Protein AF-A0A7S0SI72-F1 (afdb_monomer)

Mean predicted aligned error: 14.5 Å

Foldseek 3Di:
DDDDDDDDDDDDDDDDDDDDDDDDDDDDDDPPPPVVVVVVVVVVVVVVVLVVLLVVLQVVQDDDDDDDDDADDDDDDDDDDDDDDDDDDDDPQADQQPDGNVVLLVLLCVLDVLLVQLCVVCPQDVVRRVLVCVAVPDPAWCPLVLLLLLLLLPPRDDPVVSVQLVCQLCVQLVCNVPVSSPALVSLLVGDLVSNVVSVDDPQSSVLNNQSSQLDDPPHSDIPVVLLPDDLVSLVSSQCSRRRDDLQSSLSSCCRPVSQQAGANQVDPLLQLLVCQSVVPPDRDHSVVSCVVCVSSPPRNSSSSVSSNCVSNVVDDD

Organism: NCBI:txid81844

Secondary structure (DSSP, 8-state):
-------------------------------SSHHHHHHHHHHHHHHHHHHHHHHHHHHH------PPPPPPP----------------SSSTTEETTEEHHHHHHHHHHH-HHHHHHHHHH-S-HHHHHHHHHHHT---TTHHHHHHHHHHHHTTS-HHHHHHHHHHHHHHTT-SS-GGG--HHHHHHS-HHHHHHTT--HHHHHHHHHHHHHTSTTSS--HHHHHHS-HHHHHHHHHTSTT--HHHHHHHHHHTS--TT---TT-HHHHHHHHHHTT-SSPPPHHHHHHHHGGGTT-HHHHHHHHHHHHHT-S--

InterPro domains:
  IPR003265 HhH-GPD domain [PF00730] (150-296)
  IPR003265 HhH-GPD domain [SM00478] (153-312)
  IPR003265 HhH-GPD domain [cd00056] (145-309)
  IPR011257 DNA glycosylase [SSF48150] (142-311)
  IPR051912 Alkylbase DNA Glycosylase/Transcriptional Activator [PTHR43003] (52-315)

pLDDT: mean 75.89, std 27.51, range [25.58, 98.5]

Radius of gyration: 29.17 Å; Cα contacts (8 Å, |Δi|>4): 311; chains: 1; bounding box: 78×52×106 Å

Solvent-accessible surface area (backbone atoms only — not comparable to full-atom values): 19273 Å² total; per-residue (Å²): 133,88,78,91,81,91,84,87,92,85,87,90,85,88,81,89,86,84,92,83,89,82,86,84,84,89,82,89,82,86,93,74,64,74,71,58,56,56,56,48,55,52,49,55,49,50,55,47,51,53,52,49,49,53,47,49,53,57,70,74,62,79,76,86,90,76,84,88,82,82,88,74,91,75,89,81,81,90,83,90,85,81,95,76,91,80,86,91,71,92,87,75,79,53,44,40,59,97,40,52,42,69,62,47,52,52,51,38,29,73,58,31,67,68,57,26,55,51,42,71,72,65,51,82,55,69,68,55,51,57,45,36,53,67,55,76,73,57,98,56,78,47,51,52,55,44,52,50,49,50,38,50,59,39,58,91,49,51,70,67,62,22,49,54,30,51,52,41,45,28,48,74,48,68,14,70,91,39,68,74,50,51,34,40,64,39,62,66,73,45,56,69,69,60,50,39,71,35,65,47,50,76,65,51,47,53,27,45,49,52,50,22,51,35,50,33,96,89,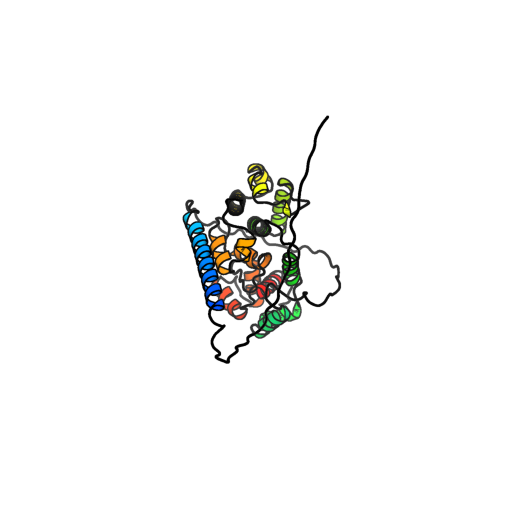34,86,46,48,48,71,58,54,72,71,41,52,77,66,52,42,44,61,52,47,55,58,40,71,77,38,49,72,54,43,48,40,51,38,36,45,59,68,64,29,41,41,62,42,75,50,62,81,34,66,48,38,31,44,8,49,19,60,74,69,67,48,94,55,78,57,53,57,70,58,47,51,62,63,47,58,58,32,61,76,36,25,32,61,55,43,55,50,18,38,43,44,45,74,59,79,52,84,133

Nearest PDB structures (foldseek):
  3s6i-assembly1_A  TM=8.773E-01  e=3.100E-10  Schizosaccharomyces pombe 972h-
  4b21-assembly1_A  TM=8.750E-01  e=8.374E-10  Schizosaccharomyces pombe
  2h56-assembly2_B  TM=7.276E-01  e=1.441E-08  Halalkalibacterium halodurans
  2jhn-assembly2_B  TM=7.759E-01  e=4.265E-07  Archaeoglobus fulgidus
  6rlw-assembly3_CCC  TM=7.454E-01  e=2.077E-04  Homo sapiens

Structure (mmCIF, N/CA/C/O backbone):
data_AF-A0A7S0SI72-F1
#
_entry.id   AF-A0A7S0SI72-F1
#
loop_
_atom_site.group_PDB
_atom_site.id
_atom_site.type_symbol
_atom_site.label_atom_id
_atom_site.label_alt_id
_atom_site.label_comp_id
_atom_site.label_asym_id
_atom_site.label_entity_id
_atom_site.label_seq_id
_atom_site.pdbx_PDB_ins_code
_atom_site.Cartn_x
_atom_site.Cartn_y
_atom_site.Cartn_z
_atom_site.occupancy
_atom_site.B_iso_or_equiv
_atom_site.auth_seq_id
_atom_site.auth_comp_id
_atom_site.auth_asym_id
_atom_site.auth_atom_id
_atom_site.pdbx_PDB_model_num
ATOM 1 N N . MET A 1 1 ? 4.238 28.728 -78.871 1.00 39.50 1 MET A N 1
ATOM 2 C CA . MET A 1 1 ? 3.806 27.312 -78.896 1.00 39.50 1 MET A CA 1
ATOM 3 C C . MET A 1 1 ? 2.380 27.274 -78.342 1.00 39.50 1 MET A C 1
ATOM 5 O O . MET A 1 1 ? 2.218 27.590 -77.177 1.00 39.50 1 MET A O 1
ATOM 9 N N . SER A 1 2 ? 1.355 27.411 -79.201 1.00 33.69 2 SER A N 1
ATOM 10 C CA . SER A 1 2 ? 0.401 26.351 -79.637 1.00 33.69 2 SER A CA 1
ATOM 11 C C . SER A 1 2 ? -0.212 25.541 -78.483 1.00 33.69 2 SER A C 1
ATOM 13 O O . SER A 1 2 ? 0.553 25.024 -77.686 1.00 33.69 2 SER A O 1
ATOM 15 N N . ALA A 1 3 ? -1.524 25.299 -78.342 1.00 35.34 3 ALA A N 1
ATOM 16 C CA . ALA A 1 3 ? -2.743 25.581 -79.123 1.00 35.34 3 ALA A CA 1
ATOM 17 C C . ALA A 1 3 ? -3.973 25.260 -78.206 1.00 35.34 3 ALA A C 1
ATOM 19 O O . ALA A 1 3 ? -3.848 24.400 -77.345 1.00 35.34 3 ALA A O 1
ATOM 20 N N . SER A 1 4 ? -5.064 26.055 -78.187 1.00 38.91 4 SER A N 1
ATOM 21 C CA . SER A 1 4 ? -6.428 25.765 -78.739 1.00 38.91 4 SER A CA 1
ATOM 22 C C . SER A 1 4 ? -7.086 24.426 -78.311 1.00 38.91 4 SER A C 1
ATOM 24 O O . SER A 1 4 ? -6.424 23.408 -78.367 1.00 38.91 4 SER A O 1
ATOM 26 N N . LYS A 1 5 ? -8.391 24.273 -78.000 1.00 41.47 5 LYS A N 1
ATOM 27 C CA . LYS A 1 5 ? -9.622 25.091 -78.148 1.00 41.47 5 LYS A CA 1
ATOM 28 C C . LYS A 1 5 ? -10.819 24.324 -77.501 1.00 41.47 5 LYS A C 1
ATOM 30 O O . LYS A 1 5 ? -10.874 23.122 -77.696 1.00 41.47 5 LYS A O 1
ATOM 35 N N . ARG A 1 6 ? -11.757 25.046 -76.840 1.00 43.41 6 ARG A N 1
ATOM 36 C CA . ARG A 1 6 ? -13.265 25.076 -76.936 1.00 43.41 6 ARG A CA 1
ATOM 37 C C . ARG A 1 6 ? -14.061 23.747 -77.105 1.00 43.41 6 ARG A C 1
ATOM 39 O O . ARG A 1 6 ? -13.609 22.883 -77.828 1.00 43.41 6 ARG A O 1
ATOM 46 N N . LYS A 1 7 ? -15.317 23.540 -76.656 1.00 40.31 7 LYS A N 1
ATOM 47 C CA . LYS A 1 7 ? -16.562 24.361 -76.513 1.00 40.31 7 LYS A CA 1
ATOM 48 C C . LYS A 1 7 ? -17.644 23.432 -75.872 1.00 40.31 7 LYS A C 1
ATOM 50 O O . LYS A 1 7 ? -17.576 22.243 -76.143 1.00 40.31 7 LYS A O 1
ATOM 55 N N . GLY A 1 8 ? -18.569 23.864 -75.000 1.00 32.75 8 GLY A N 1
ATOM 56 C CA . GLY A 1 8 ? -19.923 24.409 -75.298 1.00 32.75 8 GLY A CA 1
ATOM 57 C C . GLY A 1 8 ? -21.014 23.484 -74.687 1.00 32.75 8 GLY A C 1
ATOM 58 O O . GLY A 1 8 ? -20.896 22.283 -74.862 1.00 32.75 8 GLY A O 1
ATOM 59 N N . LEU A 1 9 ? -21.904 23.931 -73.781 1.00 32.59 9 LEU A N 1
ATOM 60 C CA . LEU A 1 9 ? -23.185 24.679 -73.934 1.00 32.59 9 LEU A CA 1
ATOM 61 C C . LEU A 1 9 ? -24.437 23.764 -73.916 1.00 32.59 9 LEU A C 1
ATOM 63 O O . LEU A 1 9 ? -24.502 22.832 -74.708 1.00 32.59 9 LEU A O 1
ATOM 67 N N . GLY A 1 10 ? -25.440 24.095 -73.083 1.00 28.38 10 GLY A N 1
ATOM 68 C CA . GLY A 1 10 ? -26.815 23.568 -73.179 1.00 28.38 10 GLY A CA 1
ATOM 69 C C . GLY A 1 10 ? -27.659 23.682 -71.896 1.00 28.38 10 GLY A C 1
ATOM 70 O O . GLY A 1 10 ? -27.547 22.834 -71.019 1.00 28.38 10 GLY A O 1
ATOM 71 N N . GLU A 1 11 ? -28.484 24.730 -71.802 1.00 33.09 11 GLU A N 1
ATOM 72 C CA . GLU A 1 11 ? -29.567 24.955 -70.820 1.00 33.09 11 GLU A CA 1
ATOM 73 C C . GLU A 1 11 ? -30.778 24.022 -71.043 1.00 33.09 11 GLU A C 1
ATOM 75 O O . GLU A 1 11 ? -31.019 23.648 -72.184 1.00 33.09 11 GLU A O 1
ATOM 80 N N . GLU A 1 12 ? -31.599 23.754 -70.009 1.00 31.52 12 GLU A N 1
ATOM 81 C CA . GLU A 1 12 ? -33.059 24.030 -70.032 1.00 31.52 12 GLU A CA 1
ATOM 82 C C . GLU A 1 12 ? -33.775 23.789 -68.678 1.00 31.52 12 GLU A C 1
ATOM 84 O O . GLU A 1 12 ? -33.321 23.045 -67.813 1.00 31.52 12 GLU A O 1
ATOM 89 N N . ARG A 1 13 ? -34.887 24.517 -68.487 1.00 32.59 13 ARG A N 1
ATOM 90 C CA . ARG A 1 13 ? -35.691 24.748 -67.263 1.00 32.59 13 ARG A CA 1
ATOM 91 C C . ARG A 1 13 ? -36.981 23.893 -67.200 1.00 32.59 13 ARG A C 1
ATOM 93 O O . ARG A 1 13 ? -37.444 23.432 -68.233 1.00 32.59 13 ARG A O 1
ATOM 100 N N . ARG A 1 14 ? -37.657 23.968 -66.024 1.00 30.23 14 ARG A N 1
ATOM 101 C CA . ARG A 1 14 ? -39.105 23.738 -65.684 1.00 30.23 14 ARG A CA 1
ATOM 102 C C . ARG A 1 14 ? -39.521 22.277 -65.391 1.00 30.23 14 ARG A C 1
ATOM 104 O O . ARG A 1 14 ? -39.011 21.378 -66.025 1.00 30.23 14 ARG A O 1
ATOM 111 N N . ALA A 1 15 ? -40.446 21.947 -64.474 1.00 29.34 15 ALA A N 1
ATOM 112 C CA . ALA A 1 15 ? -41.414 22.704 -63.664 1.00 29.34 15 ALA A CA 1
ATOM 113 C C . ALA A 1 15 ? -41.900 21.905 -62.418 1.00 29.34 15 ALA A C 1
ATOM 115 O O . ALA A 1 15 ? -41.709 20.699 -62.321 1.00 29.34 15 ALA A O 1
ATOM 116 N N . MET A 1 16 ? -42.562 22.637 -61.509 1.00 29.84 16 MET A N 1
ATOM 117 C CA . MET A 1 16 ? -43.364 22.236 -60.336 1.00 29.84 16 MET A CA 1
ATOM 118 C C . MET A 1 16 ? -44.385 21.109 -60.579 1.00 29.84 16 MET A C 1
ATOM 120 O O . MET A 1 16 ? -45.061 21.131 -61.602 1.00 29.84 16 MET A O 1
ATOM 124 N N . THR A 1 17 ? -44.657 20.282 -59.558 1.00 29.80 17 THR A N 1
ATOM 125 C CA . THR A 1 17 ? -46.026 19.908 -59.121 1.00 29.80 17 THR A CA 1
ATOM 126 C C . THR A 1 17 ? -46.004 19.490 -57.638 1.00 29.80 17 THR A C 1
ATOM 128 O O . THR A 1 17 ? -45.021 18.923 -57.169 1.00 29.80 17 THR A O 1
ATOM 131 N N . ALA A 1 18 ? -47.061 19.834 -56.902 1.00 31.50 18 ALA A N 1
ATOM 132 C CA . ALA A 1 18 ? -47.246 19.648 -55.463 1.00 31.50 18 ALA A CA 1
ATOM 133 C C . ALA A 1 18 ? -48.334 18.594 -55.142 1.00 31.50 18 ALA A C 1
ATOM 135 O O . ALA A 1 18 ? -49.115 18.253 -56.024 1.00 31.50 18 ALA A O 1
ATOM 136 N N . VAL A 1 19 ? -48.430 18.251 -53.843 1.00 29.84 19 VAL A N 1
ATOM 137 C CA . VAL A 1 19 ? -49.606 17.760 -53.071 1.00 29.84 19 VAL A CA 1
ATOM 138 C C . VAL A 1 19 ? -49.830 16.241 -52.926 1.00 29.84 19 VAL A C 1
ATOM 140 O O . VAL A 1 19 ? -50.089 15.547 -53.900 1.00 29.84 19 VAL A O 1
ATOM 143 N N . SER A 1 20 ? -49.761 15.784 -51.660 1.00 27.41 20 SER A N 1
ATOM 144 C CA . SER A 1 20 ? -50.761 15.016 -50.860 1.00 27.41 20 SER A CA 1
ATOM 145 C C . SER A 1 20 ? -50.019 14.172 -49.804 1.00 27.41 20 SER A C 1
ATOM 147 O O . SER A 1 20 ? -49.196 13.344 -50.166 1.00 27.41 20 SER A O 1
ATOM 149 N N . SER A 1 21 ? -50.024 14.490 -48.503 1.00 29.25 21 SER A N 1
ATOM 150 C CA . SER A 1 21 ? -51.083 14.332 -47.482 1.00 29.25 21 SER A CA 1
ATOM 151 C C . SER A 1 21 ? -51.543 12.885 -47.267 1.00 29.25 21 SER A C 1
ATOM 153 O O . SER A 1 21 ? -52.381 12.417 -48.026 1.00 29.25 21 SER A O 1
ATOM 155 N N . GLU A 1 22 ? -51.063 12.250 -46.191 1.00 28.47 22 GLU A N 1
ATOM 156 C CA . GLU A 1 22 ? -51.805 11.269 -45.379 1.00 28.47 22 GLU A CA 1
ATOM 157 C C . GLU A 1 22 ? -51.046 11.015 -44.055 1.00 28.47 22 GLU A C 1
ATOM 159 O O . GLU A 1 22 ? -49.949 10.461 -44.049 1.00 28.47 22 GLU A O 1
ATOM 164 N N . GLU A 1 23 ? -51.614 11.458 -42.926 1.00 36.09 23 GLU A N 1
ATOM 165 C CA . GLU A 1 23 ? -51.438 10.773 -41.634 1.00 36.09 23 GLU A CA 1
ATOM 166 C C . GLU A 1 23 ? -52.486 9.649 -41.550 1.00 36.09 23 GLU A C 1
ATOM 168 O O . GLU A 1 23 ? -53.563 9.785 -42.142 1.00 36.09 23 GLU A O 1
ATOM 173 N N . PRO A 1 24 ? -52.234 8.570 -40.781 1.00 36.53 24 PRO A N 1
ATOM 174 C CA . PRO A 1 24 ? -52.856 8.527 -39.453 1.00 36.53 24 PRO A CA 1
ATOM 175 C C . PRO A 1 24 ? -52.028 7.843 -38.338 1.00 36.53 24 PRO A C 1
ATOM 177 O O . PRO A 1 24 ? -51.405 6.806 -38.525 1.00 36.53 24 PRO A O 1
ATOM 180 N N . SER A 1 25 ? -52.133 8.423 -37.137 1.00 26.53 25 SER A N 1
ATOM 181 C CA . SER A 1 25 ? -52.598 7.798 -35.880 1.00 26.53 25 SER A CA 1
ATOM 182 C C . SER A 1 25 ? -51.970 6.488 -35.339 1.00 26.53 25 SER A C 1
ATOM 184 O O . SER A 1 25 ? -52.235 5.396 -35.824 1.00 26.53 25 SER A O 1
ATOM 186 N N . VAL A 1 26 ? -51.302 6.649 -34.184 1.00 33.91 26 VAL A N 1
ATOM 187 C CA . VAL A 1 26 ? -51.355 5.843 -32.934 1.00 33.91 26 VAL A CA 1
ATOM 188 C C . VAL A 1 26 ? -51.074 4.328 -32.987 1.00 33.91 26 VAL A C 1
ATOM 190 O O . VAL A 1 26 ? -51.941 3.538 -33.337 1.00 33.91 26 VAL A O 1
ATOM 193 N N . ALA A 1 27 ? -49.949 3.919 -32.379 1.00 29.25 27 ALA A N 1
ATOM 194 C CA . ALA A 1 27 ? -49.893 2.843 -31.373 1.00 29.25 27 ALA A CA 1
ATOM 195 C C . ALA A 1 27 ? -48.534 2.858 -30.644 1.00 29.25 27 ALA A C 1
ATOM 197 O O . ALA A 1 27 ? -47.478 2.809 -31.269 1.00 29.25 27 ALA A O 1
ATOM 198 N N . GLY A 1 28 ? -48.564 2.956 -29.313 1.00 32.84 28 GLY A N 1
ATOM 199 C CA . GLY A 1 28 ? -47.376 2.879 -28.465 1.00 32.84 28 GLY A CA 1
ATOM 200 C C . GLY A 1 28 ? -46.832 1.455 -28.322 1.00 32.84 28 GLY A C 1
ATOM 201 O O . GLY A 1 28 ? -47.563 0.483 -28.487 1.00 32.84 28 GLY A O 1
ATOM 202 N N . GLY A 1 29 ? -45.556 1.342 -27.944 1.00 30.77 29 GLY A N 1
ATOM 203 C CA . GLY A 1 29 ? -44.988 0.076 -27.485 1.00 30.77 29 GLY A CA 1
ATOM 204 C C . GLY A 1 29 ? -43.471 -0.044 -27.625 1.00 30.77 29 GLY A C 1
ATOM 205 O O . GLY A 1 29 ? -42.965 -0.288 -28.709 1.00 30.77 29 GLY A O 1
ATOM 206 N N . VAL A 1 30 ? -42.787 0.016 -26.479 1.00 35.88 30 VAL A N 1
ATOM 207 C CA . VAL A 1 30 ? -41.508 -0.661 -26.178 1.00 35.88 30 VAL A CA 1
ATOM 208 C C . VAL A 1 30 ? -40.248 -0.169 -26.916 1.00 35.88 30 VAL A C 1
ATOM 210 O O . VAL A 1 30 ? -39.652 -0.866 -27.729 1.00 35.88 30 VAL A O 1
ATOM 213 N N . ALA A 1 31 ? -39.738 0.995 -26.507 1.00 34.91 31 ALA A N 1
ATOM 214 C CA . ALA A 1 31 ? -38.330 1.369 -26.681 1.00 34.91 31 ALA A CA 1
ATOM 215 C C . ALA A 1 31 ? -37.644 1.402 -25.302 1.00 34.91 31 ALA A C 1
ATOM 217 O O . ALA A 1 31 ? -37.436 2.462 -24.721 1.00 34.91 31 ALA A O 1
ATOM 218 N N . GLY A 1 32 ? -37.376 0.226 -24.728 1.00 34.66 32 GLY A N 1
ATOM 219 C CA . GLY A 1 32 ? -36.749 0.117 -23.401 1.00 34.66 32 GLY A CA 1
ATOM 220 C C . GLY A 1 32 ? -35.866 -1.111 -23.172 1.00 34.66 32 GLY A C 1
ATOM 221 O O . GLY A 1 32 ? -35.146 -1.150 -22.178 1.00 34.66 32 GLY A O 1
ATOM 222 N N . GLU A 1 33 ? -35.867 -2.096 -24.075 1.00 33.31 33 GLU A N 1
ATOM 223 C CA . GLU A 1 33 ? -35.291 -3.417 -23.773 1.00 33.31 33 GLU A CA 1
ATOM 224 C C . GLU A 1 33 ? -34.062 -3.787 -24.621 1.00 33.31 33 GLU A C 1
ATOM 226 O O . GLU A 1 33 ? -33.258 -4.625 -24.222 1.00 33.31 33 GLU A O 1
ATOM 231 N N . THR A 1 34 ? -33.816 -3.093 -25.735 1.00 35.44 34 THR A N 1
ATOM 232 C CA . THR A 1 34 ? -32.690 -3.398 -26.639 1.00 35.44 34 THR A CA 1
ATOM 233 C C . THR A 1 34 ? -31.355 -2.777 -26.209 1.00 35.44 34 THR A C 1
ATOM 235 O O . THR A 1 34 ? -30.301 -3.324 -26.522 1.00 35.44 34 THR A O 1
ATOM 238 N N . ALA A 1 35 ? -31.361 -1.694 -25.421 1.00 34.72 35 ALA A N 1
ATOM 239 C CA . ALA A 1 35 ? -30.130 -1.061 -24.923 1.00 34.72 35 ALA A CA 1
ATOM 240 C C . ALA A 1 35 ? -29.533 -1.758 -23.681 1.00 34.72 35 ALA A C 1
ATOM 242 O O . ALA A 1 35 ? -28.329 -1.677 -23.444 1.00 34.72 35 ALA A O 1
ATOM 243 N N . ARG A 1 36 ? -30.348 -2.484 -22.897 1.00 34.94 36 ARG A N 1
ATOM 244 C CA . ARG A 1 36 ? -29.885 -3.224 -21.705 1.00 34.94 36 ARG A CA 1
ATOM 245 C C . ARG A 1 36 ? -29.183 -4.539 -22.056 1.00 34.94 36 ARG A C 1
ATOM 247 O O . ARG A 1 36 ? -28.221 -4.898 -21.386 1.00 34.94 36 ARG A O 1
ATOM 254 N N . ALA A 1 37 ? -29.622 -5.213 -23.121 1.00 36.50 37 ALA A N 1
ATOM 255 C CA . ALA A 1 37 ? -29.046 -6.483 -23.571 1.00 36.50 37 ALA A CA 1
ATOM 256 C C . ALA A 1 37 ? -27.677 -6.319 -24.265 1.00 36.50 37 ALA A C 1
ATOM 258 O O . ALA A 1 37 ? -26.821 -7.193 -24.157 1.00 36.50 37 ALA A O 1
ATOM 259 N N . ALA A 1 38 ? -27.431 -5.185 -24.932 1.00 36.28 38 ALA A N 1
ATOM 260 C CA . ALA A 1 38 ? -26.131 -4.896 -25.548 1.00 36.28 38 ALA A CA 1
ATOM 261 C C . ALA A 1 38 ? -25.036 -4.606 -24.500 1.00 36.28 38 ALA A C 1
ATOM 263 O O . ALA A 1 38 ? -23.901 -5.049 -24.654 1.00 36.28 38 ALA A O 1
ATOM 264 N N . GLY A 1 39 ? -25.390 -3.922 -23.403 1.00 33.16 39 GLY A N 1
ATOM 265 C CA . GLY A 1 39 ? -24.468 -3.633 -22.299 1.00 33.16 39 GLY A CA 1
ATOM 266 C C . GLY A 1 39 ? -24.128 -4.847 -21.425 1.00 33.16 39 GLY A C 1
ATOM 267 O O . GLY A 1 39 ? -23.023 -4.905 -20.890 1.00 33.16 39 GLY A O 1
ATOM 268 N N . SER A 1 40 ? -25.032 -5.831 -21.295 1.00 40.81 40 SER A N 1
ATOM 269 C CA . SER A 1 40 ? -24.728 -7.074 -20.568 1.00 40.81 40 SER A CA 1
ATOM 270 C C . SER A 1 40 ? -23.803 -7.981 -21.374 1.00 40.81 40 SER A C 1
ATOM 272 O O . SER A 1 40 ? -22.808 -8.443 -20.838 1.00 40.81 40 SER A O 1
ATOM 274 N N . ASN A 1 41 ? -24.042 -8.137 -22.682 1.00 38.75 41 ASN A N 1
ATOM 275 C CA . ASN A 1 41 ? -23.213 -8.989 -23.542 1.00 38.75 41 ASN A CA 1
ATOM 276 C C . ASN A 1 41 ? -21.760 -8.508 -23.656 1.00 38.75 41 ASN A C 1
ATOM 278 O O . ASN A 1 41 ? -20.851 -9.328 -23.754 1.00 38.75 41 ASN A O 1
ATOM 282 N N . GLN A 1 42 ? -21.531 -7.193 -23.640 1.00 35.22 42 GLN A N 1
ATOM 283 C CA . GLN A 1 42 ? -20.178 -6.642 -23.683 1.00 35.22 42 GLN A CA 1
ATOM 284 C C . GLN A 1 42 ? -19.447 -6.824 -22.347 1.00 35.22 42 GLN A C 1
ATOM 286 O O . GLN A 1 42 ? -18.287 -7.222 -22.337 1.00 35.22 42 GLN A O 1
ATOM 291 N N . LYS A 1 43 ? -20.152 -6.643 -21.226 1.00 34.22 43 LYS A N 1
ATOM 292 C CA . LYS A 1 43 ? -19.613 -6.907 -19.889 1.00 34.22 43 LYS A CA 1
ATOM 293 C C . LYS A 1 43 ? -19.325 -8.395 -19.665 1.00 34.22 43 LYS A C 1
ATOM 295 O O . LYS A 1 43 ? -18.274 -8.737 -19.148 1.00 34.22 43 LYS A O 1
ATOM 300 N N . ASP A 1 44 ? -20.211 -9.280 -20.112 1.00 37.22 44 ASP A N 1
ATOM 301 C CA . ASP A 1 44 ? -20.036 -10.730 -19.988 1.00 37.22 44 ASP A CA 1
ATOM 302 C C . ASP A 1 44 ? -18.877 -11.248 -20.865 1.00 37.22 44 ASP A C 1
ATOM 304 O O . ASP A 1 44 ? -18.154 -12.167 -20.463 1.00 37.22 44 ASP A O 1
ATOM 308 N N . ALA A 1 45 ? -18.664 -10.638 -22.039 1.00 36.31 45 ALA A N 1
ATOM 309 C CA . ALA A 1 45 ? -17.523 -10.916 -22.912 1.00 36.31 45 ALA A CA 1
ATOM 310 C C . ALA A 1 45 ? -16.198 -10.412 -22.312 1.00 36.31 45 ALA A C 1
ATOM 312 O O . ALA A 1 45 ? -15.226 -11.166 -22.271 1.00 36.31 45 ALA A O 1
ATOM 313 N N . GLU A 1 46 ? -16.177 -9.191 -21.772 1.00 41.03 46 GLU A N 1
ATOM 314 C CA . GLU A 1 46 ? -15.015 -8.612 -21.083 1.00 41.03 46 GLU A CA 1
ATOM 315 C C . GLU A 1 46 ? -14.668 -9.395 -19.798 1.00 41.03 46 GLU A C 1
ATOM 317 O O . GLU A 1 46 ? -13.509 -9.743 -19.569 1.00 41.03 46 GLU A O 1
ATOM 322 N N . ASP A 1 47 ? -15.667 -9.800 -19.007 1.00 39.75 47 ASP A N 1
ATOM 323 C CA . ASP A 1 47 ? -15.502 -10.648 -17.816 1.00 39.75 47 ASP A CA 1
ATOM 324 C C . ASP A 1 47 ? -15.012 -12.064 -18.182 1.00 39.75 47 ASP A C 1
ATOM 326 O O . ASP A 1 47 ? -14.351 -12.752 -17.395 1.00 39.75 47 ASP A O 1
ATOM 330 N N . SER A 1 48 ? -15.350 -12.554 -19.377 1.00 39.84 48 SER A N 1
ATOM 331 C CA . SER A 1 48 ? -14.835 -13.818 -19.913 1.00 39.84 48 SER A CA 1
ATOM 332 C C . SER A 1 48 ? -13.371 -13.693 -20.348 1.00 39.84 48 SER A C 1
ATOM 334 O O . SER A 1 48 ? -12.561 -14.564 -20.020 1.00 39.84 48 SER A O 1
ATOM 336 N N . GLU A 1 49 ? -13.000 -12.604 -21.024 1.00 43.16 49 GLU A N 1
ATOM 337 C CA . GLU A 1 49 ? -11.612 -12.321 -21.410 1.00 43.16 49 GLU A CA 1
ATOM 338 C C . GLU A 1 49 ? -10.705 -12.102 -20.193 1.00 43.16 49 GLU A C 1
ATOM 340 O O . GLU A 1 49 ? -9.617 -12.677 -20.134 1.00 43.16 49 GLU A O 1
ATOM 345 N N . ASN A 1 50 ? -11.173 -11.385 -19.168 1.00 41.09 50 ASN A N 1
ATOM 346 C CA . ASN A 1 50 ? -10.433 -11.181 -17.919 1.00 41.09 50 ASN A CA 1
ATOM 347 C C . ASN A 1 50 ? -10.241 -12.493 -17.139 1.00 41.09 50 ASN A C 1
ATOM 349 O O . ASN A 1 50 ? -9.146 -12.775 -16.640 1.00 41.09 50 ASN A O 1
ATOM 353 N N . ARG A 1 51 ? -11.259 -13.367 -17.099 1.00 46.16 51 ARG A N 1
ATOM 354 C CA . ARG A 1 51 ? -11.123 -14.727 -16.538 1.00 46.16 51 ARG A CA 1
ATOM 355 C C . ARG A 1 51 ? -10.149 -15.588 -17.338 1.00 46.16 51 ARG A C 1
ATOM 357 O O . ARG A 1 51 ? -9.389 -16.358 -16.742 1.00 46.16 51 ARG A O 1
ATOM 364 N N . ALA A 1 52 ? -10.149 -15.461 -18.664 1.00 45.28 52 ALA A N 1
ATOM 365 C CA . ALA A 1 52 ? -9.215 -16.159 -19.539 1.00 45.28 52 ALA A CA 1
ATOM 366 C C . ALA A 1 52 ? -7.774 -15.653 -19.355 1.00 45.28 52 ALA A C 1
ATOM 368 O O . ALA A 1 52 ? -6.857 -16.472 -19.305 1.00 45.28 52 ALA A O 1
ATOM 369 N N . LEU A 1 53 ? -7.573 -14.345 -19.164 1.00 46.50 53 LEU A N 1
ATOM 370 C CA . LEU A 1 53 ? -6.283 -13.742 -18.818 1.00 46.50 53 LEU A CA 1
ATOM 371 C C . LEU A 1 53 ? -5.790 -14.252 -17.459 1.00 46.50 53 LEU A C 1
ATOM 373 O O . LEU A 1 53 ? -4.678 -14.764 -17.365 1.00 46.50 53 LEU A O 1
ATOM 377 N N . GLY A 1 54 ? -6.650 -14.242 -16.436 1.00 40.03 54 GLY A N 1
ATOM 378 C CA . GLY A 1 54 ? -6.354 -14.816 -15.120 1.00 40.03 54 GLY A CA 1
ATOM 379 C C . GLY A 1 54 ? -6.012 -16.310 -15.166 1.00 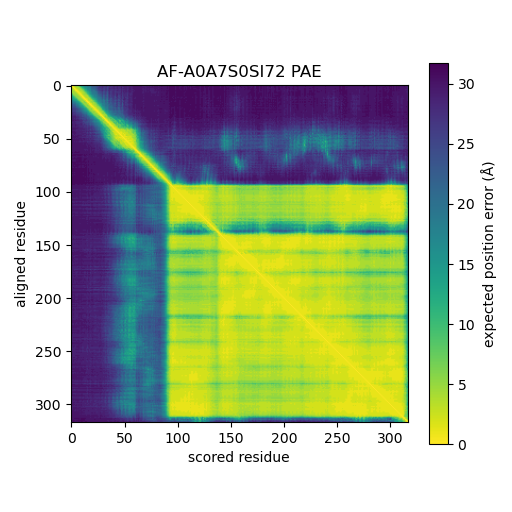40.03 54 GLY A C 1
ATOM 380 O O . GLY A 1 54 ? -5.215 -16.790 -14.363 1.00 40.03 54 GLY A O 1
ATOM 381 N N . LYS A 1 55 ? -6.586 -17.062 -16.114 1.00 40.84 55 LYS A N 1
ATOM 382 C CA . LYS A 1 55 ? -6.234 -18.468 -16.355 1.00 40.84 55 LYS A CA 1
ATOM 383 C C . LYS A 1 55 ? -4.887 -18.613 -17.073 1.00 40.84 55 LYS A C 1
ATOM 385 O O . LYS A 1 55 ? -4.077 -19.412 -16.622 1.00 40.84 55 LYS A O 1
ATOM 390 N N . ARG A 1 56 ? -4.621 -17.826 -18.120 1.00 49.53 56 ARG A N 1
ATOM 391 C CA . ARG A 1 56 ? -3.335 -17.825 -18.848 1.00 49.53 56 ARG A CA 1
ATOM 392 C C . ARG A 1 56 ? -2.161 -17.457 -17.937 1.00 49.53 56 ARG A C 1
ATOM 394 O O . ARG A 1 56 ? -1.156 -18.153 -17.934 1.00 49.53 56 ARG A O 1
ATOM 401 N N . LEU A 1 57 ? -2.349 -16.470 -17.056 1.00 49.22 57 LEU A N 1
ATOM 402 C CA . LEU A 1 57 ? -1.382 -16.096 -16.015 1.00 49.22 57 LEU A CA 1
ATOM 403 C C . LEU A 1 57 ? -0.985 -17.266 -15.098 1.00 49.22 57 LEU A C 1
ATOM 405 O O . LEU A 1 57 ? 0.159 -17.340 -14.661 1.00 49.22 57 LEU A O 1
ATOM 409 N N . ARG A 1 58 ? -1.917 -18.180 -14.797 1.00 48.72 58 ARG A N 1
ATOM 410 C CA . ARG A 1 58 ? -1.643 -19.372 -13.974 1.00 48.72 58 ARG A CA 1
ATOM 411 C C . ARG A 1 58 ? -0.911 -20.467 -14.744 1.00 48.72 58 ARG A C 1
ATOM 413 O O . ARG A 1 58 ? -0.094 -21.171 -14.153 1.00 48.72 58 ARG A O 1
ATOM 420 N N . ASP A 1 59 ? -1.231 -20.612 -16.025 1.00 40.97 59 ASP A N 1
ATOM 421 C CA . ASP A 1 59 ? -0.732 -21.695 -16.871 1.00 40.97 59 ASP A CA 1
ATOM 422 C C . ASP A 1 59 ? 0.706 -21.405 -17.371 1.00 40.97 59 ASP A C 1
ATOM 424 O O . ASP A 1 59 ? 1.518 -22.327 -17.438 1.00 40.97 59 ASP A O 1
ATOM 428 N N . ASP A 1 60 ? 1.060 -20.134 -17.619 1.00 42.25 60 ASP A N 1
ATOM 429 C CA . ASP A 1 60 ? 2.372 -19.734 -18.170 1.00 42.25 60 ASP A CA 1
ATOM 430 C C . ASP A 1 60 ? 3.467 -19.507 -17.101 1.00 42.25 60 ASP A C 1
ATOM 432 O O . ASP A 1 60 ? 4.663 -19.534 -17.400 1.00 42.25 60 ASP A O 1
ATOM 436 N N . LEU A 1 61 ? 3.091 -19.316 -15.830 1.00 45.12 61 LEU A N 1
ATOM 437 C CA . LEU A 1 61 ? 4.017 -19.088 -14.712 1.00 45.12 61 LEU A CA 1
ATOM 438 C C . LEU A 1 61 ? 4.198 -20.365 -13.872 1.00 45.12 61 LEU A C 1
ATOM 440 O O . LEU A 1 61 ? 3.711 -20.457 -12.748 1.00 45.12 61 LEU A O 1
ATOM 444 N N . HIS A 1 62 ? 4.918 -21.364 -14.392 1.00 35.06 62 HIS A N 1
ATOM 445 C CA . HIS A 1 62 ? 5.380 -22.511 -13.594 1.00 35.06 62 HIS A CA 1
ATOM 446 C C . HIS A 1 62 ? 6.912 -22.616 -13.596 1.00 35.06 62 HIS A C 1
ATOM 448 O O . HIS A 1 62 ? 7.536 -23.000 -14.581 1.00 35.06 62 HIS A O 1
ATOM 454 N N . ALA A 1 63 ? 7.520 -22.315 -12.446 1.00 36.09 63 ALA A N 1
ATOM 455 C CA . ALA A 1 63 ? 8.912 -22.619 -12.115 1.00 36.09 63 ALA A CA 1
ATOM 456 C C . ALA A 1 63 ? 8.965 -23.248 -10.703 1.00 36.09 63 ALA A C 1
ATOM 458 O O . ALA A 1 63 ? 8.071 -22.996 -9.891 1.00 36.09 63 ALA A O 1
ATOM 459 N N . PRO A 1 64 ? 9.953 -24.113 -10.402 1.00 32.12 64 PRO A N 1
ATOM 460 C CA . PRO A 1 64 ? 9.830 -25.124 -9.356 1.00 32.12 64 PRO A CA 1
ATOM 461 C C . PRO A 1 64 ? 9.852 -24.541 -7.938 1.00 32.12 64 PRO A C 1
ATOM 463 O O . PRO A 1 64 ? 10.558 -23.579 -7.635 1.00 32.12 64 PRO A O 1
ATOM 466 N N . ALA A 1 65 ? 9.079 -25.177 -7.056 1.00 27.83 65 ALA A N 1
ATOM 467 C CA . ALA A 1 65 ? 8.894 -24.779 -5.668 1.00 27.83 65 ALA A CA 1
ATOM 468 C C . ALA A 1 65 ? 10.174 -24.942 -4.825 1.00 27.83 65 ALA A C 1
ATOM 470 O O . ALA A 1 65 ? 10.794 -26.004 -4.804 1.00 27.83 65 ALA A O 1
ATOM 471 N N . LEU A 1 66 ? 10.512 -23.904 -4.055 1.00 32.28 66 LEU A N 1
ATOM 472 C CA . LEU A 1 66 ? 11.470 -23.955 -2.947 1.00 32.28 66 LEU A CA 1
ATOM 473 C C . LEU A 1 66 ? 10.825 -23.373 -1.675 1.00 32.28 66 LEU A C 1
ATOM 475 O O . LEU A 1 66 ? 9.949 -22.511 -1.774 1.00 32.28 66 LEU A O 1
ATOM 479 N N . PRO A 1 67 ? 11.222 -23.849 -0.480 1.00 28.94 67 PRO A N 1
ATOM 480 C CA . PRO A 1 67 ? 10.449 -23.664 0.745 1.00 28.94 67 PRO A CA 1
ATOM 481 C C . PRO A 1 67 ? 10.453 -22.215 1.276 1.00 28.94 67 PRO A C 1
ATOM 483 O O . PRO A 1 67 ? 11.367 -21.432 0.989 1.00 28.94 67 PRO A O 1
ATOM 486 N N . PRO A 1 68 ? 9.437 -21.848 2.084 1.00 29.06 68 PRO A N 1
ATOM 487 C CA . PRO A 1 68 ? 9.228 -20.483 2.562 1.00 29.06 68 PRO A CA 1
ATOM 488 C C . PRO A 1 68 ? 10.341 -20.020 3.514 1.00 29.06 68 PRO A C 1
ATOM 490 O O . PRO A 1 68 ? 10.795 -20.762 4.381 1.00 29.06 68 PRO A O 1
ATOM 493 N N . SER A 1 69 ? 10.768 -18.761 3.371 1.00 31.38 69 SER A N 1
ATOM 494 C CA . SER A 1 69 ? 11.754 -18.119 4.254 1.00 31.38 69 SER A CA 1
ATOM 495 C C . SER A 1 69 ? 11.075 -17.261 5.331 1.00 31.38 69 SER A C 1
ATOM 497 O O . SER A 1 69 ? 10.165 -16.483 5.045 1.00 31.38 69 SER A O 1
ATOM 499 N N . THR A 1 70 ? 11.550 -17.412 6.565 1.00 25.58 70 THR A N 1
ATOM 500 C CA . THR A 1 70 ? 11.078 -16.814 7.825 1.00 25.58 70 THR A CA 1
ATOM 501 C C . THR A 1 70 ? 11.289 -15.287 7.893 1.00 25.58 70 THR A C 1
ATOM 503 O O . THR A 1 70 ? 12.287 -14.800 7.360 1.00 25.58 70 THR A O 1
ATOM 506 N N . PRO A 1 71 ? 10.424 -14.497 8.569 1.00 29.81 71 PRO A N 1
ATOM 507 C CA . PRO A 1 71 ? 10.588 -13.043 8.665 1.00 29.81 71 PRO A CA 1
ATOM 508 C C . PRO A 1 71 ? 11.603 -12.634 9.745 1.00 29.81 71 PRO A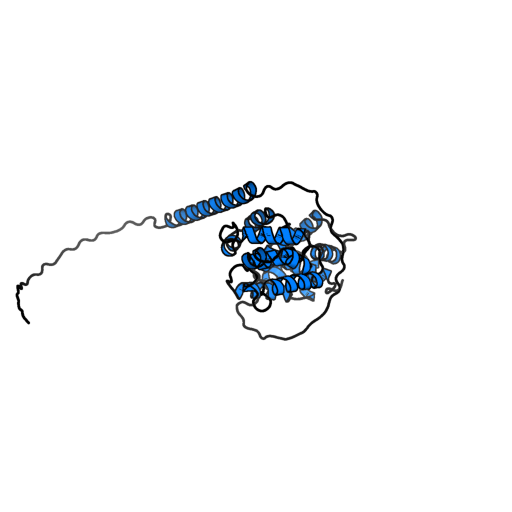 C 1
ATOM 510 O O . PRO A 1 71 ? 11.507 -13.069 10.893 1.00 29.81 71 PRO A O 1
ATOM 513 N N . SER A 1 72 ? 12.532 -11.742 9.385 1.00 28.94 72 SER A N 1
ATOM 514 C CA . SER A 1 72 ? 13.497 -11.106 10.294 1.00 28.94 72 SER A CA 1
ATOM 515 C C . SER A 1 72 ? 12.914 -9.842 10.949 1.00 28.94 72 SER A C 1
ATOM 517 O O . SER A 1 72 ? 12.248 -9.037 10.296 1.00 28.94 72 SER A O 1
ATOM 519 N N . GLN A 1 73 ? 13.151 -9.683 12.254 1.00 28.00 73 GLN A N 1
ATOM 520 C CA . GLN A 1 73 ? 12.634 -8.618 13.121 1.00 28.00 73 GLN A CA 1
ATOM 521 C C . GLN A 1 73 ? 13.601 -7.423 13.157 1.00 28.00 73 GLN A C 1
ATOM 523 O O . GLN A 1 73 ? 14.708 -7.534 13.677 1.00 28.00 73 GLN A O 1
ATOM 528 N N . GLY A 1 74 ? 13.169 -6.258 12.669 1.00 28.08 74 GLY A N 1
ATOM 529 C CA . GLY A 1 74 ? 13.892 -4.990 12.808 1.00 28.08 74 GLY A CA 1
ATOM 530 C C . GLY A 1 74 ? 12.968 -3.887 13.323 1.00 28.08 74 GLY A C 1
ATOM 531 O O . GLY A 1 74 ? 11.980 -3.553 12.676 1.00 28.08 74 GLY A O 1
ATOM 532 N N . LYS A 1 75 ? 13.274 -3.329 14.500 1.00 27.42 75 LYS A N 1
ATOM 533 C CA . LYS A 1 75 ? 12.503 -2.253 15.152 1.00 27.42 75 LYS A CA 1
ATOM 534 C C . LYS A 1 75 ? 12.675 -0.916 14.399 1.00 27.42 75 LYS A C 1
ATOM 536 O O . LYS A 1 75 ? 13.821 -0.508 14.214 1.00 27.42 75 LYS A O 1
ATOM 541 N N . PRO A 1 76 ? 11.605 -0.184 14.035 1.00 28.62 76 PRO A N 1
ATOM 542 C CA . PRO A 1 76 ? 11.711 1.198 13.571 1.00 28.62 76 PRO A CA 1
ATOM 543 C C . PRO A 1 76 ? 11.591 2.204 14.733 1.00 28.62 76 PRO A C 1
ATOM 545 O O . PRO A 1 76 ? 10.793 2.011 15.651 1.00 28.62 76 PRO A O 1
ATOM 548 N N . LYS A 1 77 ? 12.382 3.283 14.674 1.00 30.36 77 LYS A N 1
ATOM 549 C CA . LYS A 1 77 ? 12.230 4.525 15.457 1.00 30.36 77 LYS A CA 1
ATOM 550 C C . LYS A 1 77 ? 11.824 5.667 14.503 1.00 30.36 77 LYS A C 1
ATOM 552 O O . LYS A 1 77 ? 12.247 5.617 13.346 1.00 30.36 77 LYS A O 1
ATOM 557 N N . PRO A 1 78 ? 11.046 6.671 14.950 1.00 32.09 78 PRO A N 1
ATOM 558 C CA . PRO A 1 78 ? 10.556 7.746 14.091 1.00 32.09 78 PRO A CA 1
ATOM 559 C C . PRO A 1 78 ? 11.583 8.882 13.959 1.00 32.09 78 PRO A C 1
ATOM 561 O O . PRO A 1 78 ? 12.344 9.142 14.890 1.00 32.09 78 PRO A O 1
ATOM 564 N N . ASN A 1 79 ? 11.578 9.573 12.816 1.00 32.03 79 ASN A N 1
ATOM 565 C CA . ASN A 1 79 ? 12.253 10.860 12.619 1.00 32.03 79 ASN A CA 1
ATOM 566 C C . ASN A 1 79 ? 11.208 11.893 12.144 1.00 32.03 79 ASN A C 1
ATOM 568 O O . ASN A 1 79 ? 10.344 11.508 11.349 1.00 32.03 79 ASN A O 1
ATOM 572 N N . PRO A 1 80 ? 11.241 13.156 12.609 1.00 35.59 80 PRO A N 1
ATOM 573 C CA . PRO A 1 80 ? 10.225 14.161 12.312 1.00 35.59 80 PRO A CA 1
ATOM 574 C C . PRO A 1 80 ? 10.617 14.994 11.085 1.00 35.59 80 PRO A C 1
ATOM 576 O O . PRO A 1 80 ? 11.801 15.057 10.760 1.00 35.59 80 PRO A O 1
ATOM 579 N N . ASN A 1 81 ? 9.639 15.623 10.418 1.00 28.56 81 ASN A N 1
ATOM 580 C CA . ASN A 1 81 ? 9.779 16.871 9.638 1.00 28.56 81 ASN A CA 1
ATOM 581 C C . ASN A 1 81 ? 8.437 17.258 8.961 1.00 28.56 81 ASN A C 1
ATOM 583 O O . ASN A 1 81 ? 7.518 16.441 8.956 1.00 28.56 81 ASN A O 1
ATOM 587 N N . PRO A 1 82 ? 8.282 18.481 8.414 1.00 30.98 82 PRO A N 1
ATOM 588 C CA . PRO A 1 82 ? 7.969 19.701 9.150 1.00 30.98 82 PRO A CA 1
ATOM 589 C C . PRO A 1 82 ? 6.610 20.281 8.708 1.00 30.98 82 PRO A C 1
ATOM 591 O O . PRO A 1 82 ? 6.110 20.035 7.613 1.00 30.98 82 PRO A O 1
ATOM 594 N N . THR A 1 83 ? 6.012 21.088 9.573 1.00 31.75 83 THR A N 1
ATOM 595 C CA . THR A 1 83 ? 4.737 21.770 9.346 1.00 31.75 83 THR A CA 1
ATOM 596 C C . THR A 1 83 ? 4.852 22.816 8.235 1.00 31.75 83 THR A C 1
ATOM 598 O O . THR A 1 83 ? 5.677 23.721 8.326 1.00 31.75 83 THR A O 1
ATOM 601 N N . THR A 1 84 ? 3.980 22.754 7.229 1.00 25.98 84 THR A N 1
ATOM 602 C CA . THR A 1 84 ? 3.578 23.919 6.421 1.00 25.98 84 THR A CA 1
ATOM 603 C C . THR A 1 84 ? 2.089 23.800 6.101 1.00 25.98 84 THR A C 1
ATOM 605 O O . THR A 1 84 ? 1.627 22.781 5.597 1.00 25.98 84 THR A O 1
ATOM 608 N N . HIS A 1 85 ? 1.328 24.825 6.484 1.00 35.38 85 HIS A N 1
ATOM 609 C CA . HIS A 1 85 ? -0.110 24.938 6.249 1.00 35.38 85 HIS A CA 1
ATOM 610 C C . HIS A 1 85 ? -0.390 25.252 4.775 1.00 35.38 85 HIS A C 1
ATOM 612 O O . HIS A 1 85 ? 0.246 26.145 4.217 1.00 35.38 85 HIS A O 1
ATOM 618 N N . VAL A 1 86 ? -1.386 24.591 4.177 1.00 30.33 86 VAL A N 1
ATOM 619 C CA . VAL A 1 86 ? -1.970 24.998 2.891 1.00 30.33 86 VAL A CA 1
ATOM 620 C C . VAL A 1 86 ? -3.485 25.139 3.032 1.00 30.33 86 VAL A C 1
ATOM 622 O O . VAL A 1 86 ? -4.152 24.342 3.687 1.00 30.33 86 VAL A O 1
ATOM 625 N N . SER A 1 87 ? -3.964 26.238 2.452 1.00 29.73 87 SER A N 1
ATOM 626 C CA . SER A 1 87 ? -5.314 26.794 2.477 1.00 29.73 87 SER A CA 1
ATOM 627 C C . SER A 1 87 ? -6.340 25.959 1.702 1.00 29.73 87 SER A C 1
ATOM 629 O O . SER A 1 87 ? -6.030 25.330 0.693 1.00 29.73 87 SER A O 1
ATOM 631 N N . THR A 1 88 ? -7.578 26.021 2.181 1.00 35.41 88 THR A N 1
ATOM 632 C CA . THR A 1 88 ? -8.789 25.321 1.748 1.00 35.41 88 THR A CA 1
ATOM 633 C C . THR A 1 88 ? -9.313 25.774 0.379 1.00 35.41 88 THR A C 1
ATOM 635 O O . THR A 1 88 ? -9.585 26.955 0.170 1.00 35.41 88 THR A O 1
ATOM 638 N N . ALA A 1 89 ? -9.588 24.811 -0.507 1.00 33.06 89 ALA A N 1
ATOM 639 C CA . ALA A 1 89 ? -10.546 24.943 -1.606 1.00 33.06 89 ALA A CA 1
ATOM 640 C C . ALA A 1 89 ? -11.572 23.798 -1.507 1.00 33.06 89 ALA A C 1
ATOM 642 O O . ALA A 1 89 ? -11.223 22.618 -1.535 1.00 33.06 89 ALA A O 1
ATOM 643 N N . ALA A 1 90 ? -12.837 24.166 -1.304 1.00 39.69 90 ALA A N 1
ATOM 644 C CA . ALA A 1 90 ? -13.948 23.270 -1.009 1.00 39.69 90 ALA A CA 1
ATOM 645 C C . ALA A 1 90 ? -14.499 22.601 -2.282 1.00 39.69 90 ALA A C 1
ATOM 647 O O . ALA A 1 90 ? -14.843 23.286 -3.242 1.00 39.69 90 ALA A O 1
ATOM 648 N N . GLY A 1 91 ? -14.608 21.268 -2.267 1.00 37.84 91 GLY A N 1
ATOM 649 C CA . GLY A 1 91 ? -15.350 20.493 -3.274 1.00 37.84 91 GLY A CA 1
ATOM 650 C C . GLY A 1 91 ? -14.842 19.064 -3.508 1.00 37.84 91 GLY A C 1
ATOM 651 O O . GLY A 1 91 ? -15.637 18.169 -3.768 1.00 37.84 91 GLY A O 1
ATOM 652 N N . THR A 1 92 ? -13.537 18.825 -3.352 1.00 47.97 92 THR A N 1
ATOM 653 C CA . THR A 1 92 ? -12.879 17.529 -3.655 1.00 47.97 92 THR A CA 1
ATOM 654 C C . THR A 1 92 ? -12.058 16.961 -2.492 1.00 47.97 92 THR A C 1
ATOM 656 O O . THR A 1 92 ? -11.519 15.864 -2.595 1.00 47.97 92 THR A O 1
ATOM 659 N N . ALA A 1 93 ? -11.970 17.687 -1.375 1.00 58.34 93 ALA A N 1
ATOM 660 C CA . ALA A 1 93 ? -10.924 17.508 -0.367 1.00 58.34 93 ALA A CA 1
ATOM 661 C C . ALA A 1 93 ? -11.139 16.367 0.650 1.00 58.34 93 ALA A C 1
ATOM 663 O O . ALA A 1 93 ? -10.304 16.202 1.533 1.00 58.34 93 ALA A O 1
ATOM 664 N N . ASN A 1 94 ? -12.220 15.579 0.559 1.00 81.19 94 ASN A N 1
ATOM 665 C CA . ASN A 1 94 ? -12.560 14.614 1.616 1.00 81.19 94 ASN A CA 1
ATOM 666 C C . ASN A 1 94 ? -13.028 13.238 1.116 1.00 81.19 94 ASN A C 1
ATOM 668 O O . ASN A 1 94 ? -14.003 12.671 1.610 1.00 81.19 94 ASN A O 1
ATOM 672 N N . ARG A 1 95 ? -12.356 12.689 0.100 1.00 87.81 95 ARG A N 1
ATOM 673 C CA . ARG A 1 95 ? -12.652 11.349 -0.434 1.00 87.81 95 ARG A CA 1
ATOM 674 C C . ARG A 1 95 ? -11.444 10.429 -0.363 1.00 87.81 95 ARG A C 1
ATOM 676 O O . ARG A 1 95 ? -10.309 10.885 -0.453 1.00 87.81 95 ARG A O 1
ATOM 683 N N . PHE A 1 96 ? -11.710 9.131 -0.268 1.00 90.75 96 PHE A N 1
ATOM 684 C CA . PHE A 1 96 ? -10.718 8.076 -0.458 1.00 90.75 96 PHE A CA 1
ATOM 685 C C . PHE A 1 96 ? -11.273 7.068 -1.465 1.00 90.75 96 PHE A C 1
ATOM 687 O O . PHE A 1 96 ? -12.260 6.387 -1.194 1.00 90.75 96 PHE A O 1
ATOM 694 N N . GLY A 1 97 ? -10.706 7.029 -2.669 1.00 88.38 97 GLY A N 1
ATOM 695 C CA . GLY A 1 97 ? -11.305 6.296 -3.781 1.00 88.38 97 GLY A CA 1
ATOM 696 C C . GLY A 1 97 ? -12.745 6.759 -4.035 1.00 88.38 97 GLY A C 1
ATOM 697 O O . GLY A 1 97 ? -13.006 7.934 -4.310 1.00 88.38 97 GLY A O 1
ATOM 698 N N . ASN A 1 98 ? -13.698 5.835 -3.926 1.00 88.88 98 ASN A N 1
ATOM 699 C CA . ASN A 1 98 ? -15.122 6.099 -4.121 1.00 88.88 98 ASN A CA 1
ATOM 700 C C . ASN A 1 98 ? -15.895 6.407 -2.822 1.00 88.88 98 ASN A C 1
ATOM 702 O O . ASN A 1 98 ? -17.119 6.529 -2.896 1.00 88.88 98 ASN A O 1
ATOM 706 N N . VAL A 1 99 ? -15.236 6.575 -1.670 1.00 92.56 99 VAL A N 1
ATOM 707 C CA . VAL A 1 99 ? -15.917 6.824 -0.385 1.00 92.56 99 VAL A CA 1
ATOM 708 C C . VAL A 1 99 ? -15.726 8.254 0.108 1.00 92.56 99 VAL A C 1
ATOM 710 O O . VAL A 1 99 ? -14.693 8.875 -0.143 1.00 92.56 99 VAL A O 1
ATOM 713 N N . ASP A 1 100 ? -16.736 8.770 0.808 1.00 94.50 100 ASP A N 1
ATOM 714 C CA . ASP A 1 100 ? -16.641 10.003 1.593 1.00 94.50 100 ASP A CA 1
ATOM 715 C C . ASP A 1 100 ? -15.962 9.697 2.935 1.00 94.50 100 ASP A C 1
ATOM 717 O O . ASP A 1 100 ? -16.371 8.774 3.644 1.00 94.50 100 ASP A O 1
ATOM 721 N N . VAL A 1 101 ? -14.884 10.418 3.249 1.00 94.81 101 VAL A N 1
ATOM 722 C CA . VAL A 1 101 ? -14.039 10.107 4.410 1.00 94.81 101 VAL A CA 1
ATOM 723 C C . VAL A 1 101 ? -14.757 10.439 5.712 1.00 94.81 101 VAL A C 1
ATOM 725 O O . VAL A 1 101 ? -14.741 9.612 6.617 1.00 94.81 101 VAL A O 1
ATOM 728 N N . GLU A 1 102 ? -15.423 11.588 5.819 1.00 94.56 102 GLU A N 1
ATOM 729 C CA . GLU A 1 102 ? -16.171 11.959 7.028 1.00 94.56 102 GLU A CA 1
ATOM 730 C C . GLU A 1 102 ? -17.252 10.929 7.356 1.00 94.56 102 GLU A C 1
ATOM 732 O O . GLU A 1 102 ? -17.327 10.437 8.486 1.00 94.56 102 GLU A O 1
ATOM 737 N N . TRP A 1 103 ? -18.039 10.535 6.356 1.00 96.25 103 TRP A N 1
ATOM 738 C CA . TRP A 1 103 ? -19.082 9.530 6.527 1.00 96.25 103 TRP A CA 1
ATOM 739 C C . TRP A 1 103 ? -18.509 8.159 6.912 1.00 96.25 103 TRP A C 1
ATOM 741 O O . TRP A 1 103 ? -19.037 7.476 7.796 1.00 96.25 103 TRP A O 1
ATOM 751 N N . ALA A 1 104 ? -17.405 7.751 6.279 1.00 97.06 104 ALA A N 1
ATOM 752 C CA . ALA A 1 104 ? -16.744 6.487 6.583 1.00 97.06 104 ALA A CA 1
ATOM 753 C C . ALA A 1 104 ? -16.180 6.466 8.012 1.00 97.06 104 ALA A C 1
ATOM 755 O O . ALA A 1 104 ? -16.354 5.480 8.726 1.00 97.06 104 ALA A O 1
ATOM 756 N N . LEU A 1 105 ? -15.559 7.559 8.467 1.00 97.50 105 LEU A N 1
ATOM 757 C CA . LEU A 1 105 ? -15.050 7.679 9.836 1.00 97.50 105 LEU A CA 1
ATOM 758 C C . LEU A 1 105 ? -16.177 7.710 10.874 1.00 97.50 105 LEU A C 1
ATOM 760 O O . LEU A 1 105 ? -16.037 7.100 11.937 1.00 97.50 105 LEU A O 1
ATOM 764 N N . ALA A 1 106 ? -17.303 8.359 10.570 1.00 97.81 106 ALA A N 1
ATOM 765 C CA . ALA A 1 106 ? -18.487 8.323 11.425 1.00 97.81 106 ALA A CA 1
ATOM 766 C C . ALA A 1 106 ? -19.052 6.896 11.540 1.00 97.81 106 ALA A C 1
ATOM 768 O O . ALA A 1 106 ? -19.354 6.438 12.642 1.00 97.81 106 ALA A O 1
ATOM 769 N N . SER A 1 107 ? -19.113 6.163 10.425 1.00 98.12 107 SER A N 1
ATOM 770 C CA . SER A 1 107 ? -19.565 4.766 10.397 1.00 98.12 107 SER A CA 1
ATOM 771 C C . SER A 1 107 ? -18.637 3.842 11.187 1.00 98.12 107 SER A C 1
ATOM 773 O O . SER A 1 107 ? -19.107 3.036 11.987 1.00 98.12 107 SER A O 1
ATOM 775 N N . LEU A 1 108 ? -17.318 4.001 11.030 1.00 98.50 108 LEU A N 1
ATOM 776 C CA . LEU A 1 108 ? -16.319 3.282 11.827 1.00 98.50 108 LEU A CA 1
ATOM 777 C C . LEU A 1 108 ? -16.456 3.587 13.324 1.00 98.50 108 LEU A C 1
ATOM 779 O O . LEU A 1 108 ? -16.406 2.671 14.139 1.00 98.50 108 LEU A O 1
ATOM 783 N N . SER A 1 109 ? -16.673 4.855 13.680 1.00 98.44 109 SER A N 1
ATOM 784 C CA . SER A 1 109 ? -16.847 5.270 15.077 1.00 98.44 109 SER A CA 1
ATOM 785 C C . SER A 1 109 ? -18.120 4.689 15.702 1.00 98.44 109 SER A C 1
ATOM 787 O O . SER A 1 109 ? -18.123 4.328 16.874 1.00 98.44 109 SER A O 1
ATOM 789 N N . ALA A 1 110 ? -19.203 4.564 14.930 1.00 98.31 110 ALA A N 1
ATOM 790 C CA . ALA A 1 110 ? -20.437 3.938 15.400 1.00 98.31 110 ALA A CA 1
ATOM 791 C C . ALA A 1 110 ? -20.299 2.413 15.566 1.00 98.31 110 ALA A C 1
ATOM 793 O O . ALA A 1 110 ? -20.891 1.840 16.480 1.00 98.31 110 ALA A O 1
ATOM 794 N N . ALA A 1 111 ? -19.529 1.760 14.692 1.00 98.06 111 ALA A N 1
ATOM 795 C CA . ALA A 1 111 ? -19.343 0.310 14.705 1.00 98.06 111 ALA A CA 1
ATOM 796 C C . ALA A 1 111 ? -18.340 -0.170 15.768 1.00 98.06 111 ALA A C 1
ATOM 798 O O . ALA A 1 111 ? -18.451 -1.298 16.250 1.00 98.06 111 ALA A O 1
ATOM 799 N N . ASP A 1 112 ? -17.364 0.665 16.135 1.00 98.25 112 ASP A N 1
ATOM 800 C CA . ASP A 1 112 ? -16.282 0.290 17.040 1.00 98.25 112 ASP A CA 1
ATOM 801 C C . ASP A 1 112 ? -15.913 1.429 18.011 1.00 98.25 112 ASP A C 1
ATOM 803 O O . ASP A 1 112 ? -15.171 2.346 17.643 1.00 98.25 112 ASP A O 1
ATOM 807 N N . PRO A 1 113 ? -16.367 1.361 19.280 1.00 97.81 113 PRO A N 1
ATOM 808 C CA . PRO A 1 113 ? -16.105 2.400 20.275 1.00 97.81 113 PRO A CA 1
ATOM 809 C C . PRO A 1 113 ? -14.619 2.635 20.568 1.00 97.81 113 PRO A C 1
ATOM 811 O O . PRO A 1 113 ? -14.218 3.766 20.828 1.00 97.81 113 PRO A O 1
ATOM 814 N N . LYS A 1 114 ? -13.778 1.592 20.498 1.00 97.44 114 LYS A N 1
ATOM 815 C CA . LYS A 1 114 ? -12.333 1.745 20.727 1.00 97.44 114 LYS A CA 1
ATOM 816 C C . LYS A 1 114 ? -11.704 2.536 19.587 1.00 97.44 114 LYS A C 1
ATOM 818 O O . LYS A 1 114 ? -10.894 3.429 19.818 1.00 97.44 114 LYS A O 1
ATOM 823 N N . LEU A 1 115 ? -12.083 2.222 18.349 1.00 97.88 115 LEU A N 1
ATOM 824 C CA . LEU A 1 115 ? -11.629 2.977 17.186 1.00 97.88 115 LEU A CA 1
ATOM 825 C C . LEU A 1 115 ? -12.179 4.413 17.195 1.00 97.88 115 LEU A C 1
ATOM 827 O O . LEU A 1 115 ? -11.444 5.332 16.836 1.00 97.88 115 LEU A O 1
ATOM 831 N N . ALA A 1 116 ? -13.415 4.620 17.662 1.00 98.19 116 ALA A N 1
ATOM 832 C CA . ALA A 1 116 ? -14.027 5.942 17.805 1.00 98.19 116 ALA A CA 1
ATOM 833 C C . ALA A 1 116 ? -13.185 6.886 18.675 1.00 98.19 116 ALA A C 1
ATOM 835 O O . ALA A 1 116 ? -12.954 8.032 18.294 1.00 98.19 116 ALA A O 1
ATOM 836 N N . GLU A 1 117 ? -12.671 6.400 19.809 1.00 97.06 117 GLU A N 1
ATOM 837 C CA . GLU A 1 117 ? -11.792 7.182 20.688 1.00 97.06 117 GLU A CA 1
ATOM 838 C C . GLU A 1 117 ? -10.514 7.625 19.965 1.00 97.06 117 GLU A C 1
ATOM 840 O O . GLU A 1 117 ? -10.110 8.785 20.064 1.00 97.06 117 GLU A O 1
ATOM 845 N N . VAL A 1 118 ? -9.897 6.731 19.186 1.00 97.06 118 VAL A N 1
ATOM 846 C CA . VAL A 1 118 ? -8.691 7.053 18.409 1.00 97.06 118 VAL A CA 1
ATOM 847 C C . VAL A 1 118 ? -9.002 8.065 17.305 1.00 97.06 118 VAL A C 1
ATOM 849 O O . VAL A 1 118 ? -8.236 9.010 17.119 1.00 97.06 118 VAL A O 1
ATOM 852 N N . ILE A 1 119 ? -10.119 7.901 16.589 1.00 97.25 119 ILE A N 1
ATOM 853 C CA . ILE A 1 119 ? -10.560 8.842 15.548 1.00 97.25 119 ILE A CA 1
ATOM 854 C C . ILE A 1 119 ? -10.808 10.226 16.158 1.00 97.25 119 ILE A C 1
ATOM 856 O O . ILE A 1 119 ? -10.333 11.221 15.613 1.00 97.25 119 ILE A O 1
ATOM 860 N N . ALA A 1 120 ? -11.483 10.300 17.308 1.00 96.62 120 ALA A N 1
ATOM 861 C CA . ALA A 1 120 ? -11.757 11.557 18.000 1.00 96.62 120 ALA A CA 1
ATOM 862 C C . ALA A 1 120 ? -10.475 12.271 18.461 1.00 96.62 120 ALA A C 1
ATOM 864 O O . ALA A 1 120 ? -10.392 13.495 18.385 1.00 96.62 120 ALA A O 1
ATOM 865 N N . GLN A 1 121 ? -9.463 11.520 18.910 1.00 94.94 121 GLN A N 1
ATOM 866 C CA . GLN A 1 121 ? -8.176 12.081 19.335 1.00 94.94 121 GLN A CA 1
ATOM 867 C C . GLN A 1 121 ? -7.309 12.544 18.159 1.00 94.94 121 GLN A C 1
ATOM 869 O O . GLN A 1 121 ? -6.672 13.593 18.236 1.00 94.94 121 GLN A O 1
ATOM 874 N N . ALA A 1 122 ? -7.241 11.746 17.092 1.00 94.50 122 ALA A N 1
ATOM 875 C CA . ALA A 1 122 ? -6.321 11.979 15.982 1.00 94.50 122 ALA A CA 1
ATOM 876 C C . ALA A 1 122 ? -6.909 12.866 14.872 1.00 94.50 122 ALA A C 1
ATOM 878 O O . ALA A 1 122 ? -6.151 13.437 14.087 1.00 94.50 122 ALA A O 1
ATOM 879 N N . GLY A 1 123 ? -8.238 12.971 14.784 1.00 93.88 123 GLY A N 1
ATOM 880 C CA . GLY A 1 123 ? -8.929 13.599 13.661 1.00 93.88 123 GLY A CA 1
ATOM 881 C C . GLY A 1 123 ? -8.725 12.836 12.347 1.00 93.88 123 GLY A C 1
ATOM 882 O O . GLY A 1 123 ? -8.364 11.653 12.335 1.00 93.88 123 GLY A O 1
ATOM 883 N N . VAL A 1 124 ? -8.951 13.513 11.217 1.00 93.62 124 VAL A N 1
ATOM 884 C CA . VAL A 1 124 ? -8.652 12.963 9.886 1.00 93.62 124 VAL A CA 1
ATOM 885 C C . VAL A 1 124 ? -7.138 12.882 9.715 1.00 93.62 124 VAL A C 1
ATOM 887 O O . VAL A 1 124 ? -6.436 13.893 9.741 1.00 93.62 124 VAL A O 1
ATOM 890 N N . LEU A 1 125 ? -6.619 11.669 9.526 1.00 92.25 125 LEU A N 1
ATOM 891 C CA . LEU A 1 125 ? -5.182 11.470 9.364 1.00 92.25 125 LEU A CA 1
ATOM 892 C C . LEU A 1 125 ? -4.700 12.081 8.033 1.00 92.25 125 LEU A C 1
ATOM 894 O O . LEU A 1 125 ? -5.223 11.698 6.984 1.00 92.25 125 LEU A O 1
ATOM 898 N N . PRO A 1 126 ? -3.634 12.913 8.021 1.00 88.19 126 PRO A N 1
ATOM 899 C CA . PRO A 1 126 ? -3.096 13.513 6.790 1.00 88.19 126 PRO A CA 1
ATOM 900 C C . PRO A 1 126 ? -2.733 12.491 5.706 1.00 88.19 126 PRO A C 1
ATOM 902 O O . PRO A 1 126 ? -2.775 12.781 4.513 1.00 88.19 126 PRO A O 1
ATOM 905 N N . ARG A 1 127 ? -2.404 11.261 6.121 1.00 84.44 127 ARG A N 1
ATOM 906 C CA . ARG A 1 127 ? -2.094 10.150 5.216 1.00 84.44 127 ARG A CA 1
ATOM 907 C C . ARG A 1 127 ? -3.278 9.737 4.334 1.00 84.44 127 ARG A C 1
ATOM 909 O O . ARG A 1 127 ? -3.040 9.225 3.248 1.00 84.44 127 ARG A O 1
ATOM 916 N N . ILE A 1 128 ? -4.521 9.945 4.774 1.00 88.25 128 ILE A N 1
ATOM 917 C CA . ILE A 1 128 ? -5.718 9.648 3.970 1.00 88.25 128 ILE A CA 1
ATOM 918 C C . ILE A 1 128 ? -5.775 10.602 2.770 1.00 88.25 128 ILE A C 1
ATOM 920 O O . ILE A 1 128 ? -5.890 10.144 1.635 1.00 88.25 128 ILE A O 1
ATOM 924 N N . ALA A 1 129 ? -5.601 11.905 3.016 1.00 81.31 129 ALA A N 1
ATOM 925 C CA . ALA A 1 129 ? -5.607 12.931 1.975 1.00 81.31 129 ALA A CA 1
ATOM 926 C C . ALA A 1 129 ? -4.442 12.760 0.983 1.00 81.31 129 ALA A C 1
ATOM 928 O O . ALA A 1 129 ? -4.658 12.732 -0.228 1.00 81.31 129 ALA A O 1
ATOM 929 N N . SER A 1 130 ? -3.218 12.536 1.479 1.00 77.56 130 SER A N 1
ATOM 930 C CA . SER A 1 130 ? -2.040 12.427 0.605 1.00 77.56 130 SER A CA 1
ATOM 931 C C . SER A 1 130 ? -2.076 11.219 -0.340 1.00 77.56 130 SER A C 1
ATOM 933 O O . SER A 1 130 ? -1.528 11.277 -1.441 1.00 77.56 130 SER A O 1
ATOM 935 N N . CYS A 1 131 ? -2.748 10.127 0.045 1.00 76.12 131 CYS A N 1
ATOM 936 C CA . CYS A 1 131 ? -2.940 8.974 -0.839 1.00 76.12 131 CYS A CA 1
ATOM 937 C C . CYS A 1 131 ? -3.893 9.280 -2.005 1.00 76.12 131 CYS A C 1
ATOM 939 O O . CYS A 1 131 ? -3.707 8.731 -3.091 1.00 76.12 131 CYS A O 1
ATOM 941 N N . GLN A 1 132 ? -4.893 10.139 -1.786 1.00 70.44 132 GLN A N 1
ATOM 942 C CA . GLN A 1 132 ? -5.888 10.508 -2.793 1.00 70.44 132 GLN A CA 1
ATOM 943 C C . GLN A 1 132 ? -5.306 11.477 -3.831 1.00 70.44 132 GLN A C 1
ATOM 945 O O . GLN A 1 132 ? -5.465 11.275 -5.037 1.00 70.44 132 GLN A O 1
ATOM 950 N N . GLU A 1 133 ? -4.598 12.510 -3.369 1.00 67.06 133 GLU A N 1
ATOM 951 C CA . GLU A 1 133 ? -3.967 13.517 -4.233 1.00 67.06 133 GLU A CA 1
ATOM 952 C C . GLU A 1 133 ? -2.999 12.876 -5.233 1.00 67.06 133 GLU A C 1
ATOM 954 O O . GLU A 1 133 ? -3.016 13.195 -6.423 1.00 67.06 133 GLU A O 1
ATOM 959 N N . ALA A 1 134 ? -2.228 11.883 -4.778 1.00 64.69 134 ALA A N 1
ATOM 960 C CA . ALA A 1 134 ? -1.278 11.159 -5.613 1.00 64.69 134 ALA A CA 1
ATOM 961 C C . ALA A 1 134 ? -1.926 10.434 -6.808 1.00 64.69 134 ALA A C 1
ATOM 963 O O . ALA A 1 134 ? -1.223 10.149 -7.780 1.00 64.69 134 ALA A O 1
ATOM 964 N N . ARG A 1 135 ? -3.221 10.079 -6.750 1.00 67.56 135 ARG A N 1
ATOM 965 C CA . ARG A 1 135 ? -3.953 9.447 -7.865 1.00 67.56 135 ARG A CA 1
ATOM 966 C C . ARG A 1 135 ? -4.543 10.477 -8.824 1.00 67.56 135 ARG A C 1
ATOM 968 O O . ARG A 1 135 ? -4.477 10.273 -10.030 1.00 67.56 135 ARG A O 1
ATOM 975 N N . ALA A 1 136 ? -5.117 11.558 -8.300 1.00 59.97 136 ALA A N 1
ATOM 976 C CA . ALA A 1 136 ? -5.777 12.575 -9.120 1.00 59.97 136 ALA A CA 1
ATOM 977 C C . ALA A 1 136 ? -4.797 13.351 -10.016 1.00 59.97 136 ALA A C 1
ATOM 979 O O . ALA A 1 136 ? -5.195 13.874 -11.052 1.00 59.97 136 ALA A O 1
ATOM 980 N N . ALA A 1 137 ? -3.527 13.428 -9.614 1.00 56.03 137 ALA A N 1
ATOM 981 C CA . ALA A 1 137 ? -2.565 14.310 -10.253 1.00 56.03 137 ALA A CA 1
ATOM 982 C C . ALA A 1 137 ? -2.071 13.833 -11.635 1.00 56.03 137 ALA A C 1
ATOM 984 O O . ALA A 1 137 ? -1.779 14.686 -12.469 1.00 56.03 137 ALA A O 1
ATOM 985 N N . HIS A 1 138 ? -1.985 12.523 -11.925 1.00 56.19 138 HIS A N 1
ATOM 986 C CA . HIS A 1 138 ? -1.292 12.052 -13.138 1.00 56.19 138 HIS A CA 1
ATOM 987 C C . HIS A 1 138 ? -1.806 10.703 -13.679 1.00 56.19 138 HIS A C 1
ATOM 989 O O . HIS A 1 138 ? -1.669 9.670 -13.022 1.00 56.19 138 HIS A O 1
ATOM 995 N N . HIS A 1 139 ? -2.301 10.692 -14.925 1.00 64.00 139 HIS A N 1
ATOM 996 C CA . HIS A 1 139 ? -2.394 9.479 -15.749 1.00 64.00 139 HIS A CA 1
ATOM 997 C C . HIS A 1 139 ? -1.069 9.280 -16.489 1.00 64.00 139 HIS A C 1
ATOM 999 O O . HIS A 1 139 ? -0.927 9.618 -17.661 1.00 64.00 139 HIS A O 1
ATOM 1005 N N . GLU A 1 140 ? -0.074 8.791 -15.761 1.00 77.94 140 GLU A N 1
ATOM 1006 C CA . GLU A 1 140 ? 1.263 8.530 -16.282 1.00 77.94 140 GLU A CA 1
ATOM 1007 C C . GLU A 1 140 ? 1.473 7.029 -16.482 1.00 77.94 140 GLU A C 1
ATOM 1009 O O . GLU A 1 140 ? 1.134 6.229 -15.610 1.00 77.94 140 GLU A O 1
ATOM 1014 N N . SER A 1 141 ? 2.071 6.639 -17.608 1.00 84.31 141 SER A N 1
ATOM 1015 C CA . SER A 1 141 ? 2.382 5.237 -17.892 1.00 84.31 141 SER A CA 1
ATOM 1016 C C . SER A 1 141 ? 3.285 4.619 -16.815 1.00 84.31 141 SER A C 1
ATOM 1018 O O . SER A 1 141 ? 4.194 5.271 -16.288 1.00 84.31 141 SER A O 1
ATOM 1020 N N . HIS A 1 142 ? 3.087 3.331 -16.526 1.00 90.69 142 HIS A N 1
ATOM 1021 C CA . HIS A 1 142 ? 3.884 2.524 -15.594 1.00 90.69 142 HIS A CA 1
ATOM 1022 C C . HIS A 1 142 ? 3.821 2.959 -14.118 1.00 90.69 142 HIS A C 1
ATOM 1024 O O . HIS A 1 142 ? 4.661 2.545 -13.314 1.00 90.69 142 HIS A O 1
ATOM 1030 N N . ARG A 1 143 ? 2.833 3.757 -13.707 1.00 91.62 143 ARG A N 1
ATOM 1031 C CA . ARG A 1 143 ? 2.625 4.142 -12.302 1.00 91.62 143 ARG A CA 1
ATOM 1032 C C . ARG A 1 143 ? 2.314 2.919 -11.429 1.00 91.62 143 ARG A C 1
ATOM 1034 O O . ARG A 1 143 ? 2.820 2.812 -10.308 1.00 91.62 143 ARG A O 1
ATOM 1041 N N . ALA A 1 144 ? 1.545 1.963 -11.946 1.00 94.00 144 ALA A N 1
ATOM 1042 C CA . ALA A 1 144 ? 1.257 0.689 -11.298 1.00 94.00 144 ALA A CA 1
ATOM 1043 C C . ALA A 1 144 ? 2.533 -0.140 -11.116 1.00 94.00 144 ALA A C 1
ATOM 1045 O O . ALA A 1 144 ? 2.803 -0.630 -10.015 1.00 94.00 144 ALA A O 1
ATOM 1046 N N . PHE A 1 145 ? 3.358 -0.223 -12.165 1.00 96.19 145 PHE A N 1
ATOM 1047 C CA . PHE A 1 145 ? 4.674 -0.857 -12.107 1.00 96.19 145 PHE A CA 1
ATOM 1048 C C . PHE A 1 145 ? 5.547 -0.223 -11.018 1.00 96.19 145 PHE A C 1
ATOM 1050 O O . PHE A 1 145 ? 6.060 -0.939 -10.159 1.00 96.19 145 PHE A O 1
ATOM 1057 N N . ARG A 1 146 ? 5.663 1.113 -10.984 1.00 95.00 146 ARG A N 1
ATOM 1058 C CA . ARG A 1 146 ? 6.443 1.839 -9.964 1.00 95.00 146 ARG A CA 1
ATOM 1059 C C . ARG A 1 146 ? 5.952 1.555 -8.549 1.00 95.00 146 ARG A C 1
ATOM 1061 O O . ARG A 1 146 ? 6.762 1.296 -7.656 1.00 95.00 146 ARG A O 1
ATOM 1068 N N . SER A 1 147 ? 4.635 1.541 -8.345 1.00 94.25 147 SER A N 1
ATOM 1069 C CA . SER A 1 147 ? 4.023 1.217 -7.053 1.00 94.25 147 SER A CA 1
ATOM 1070 C C . SER A 1 147 ? 4.365 -0.206 -6.591 1.00 94.25 147 SER A C 1
ATOM 1072 O O . SER A 1 147 ? 4.831 -0.406 -5.464 1.00 94.25 147 SER A O 1
ATOM 1074 N N . LEU A 1 148 ? 4.224 -1.198 -7.476 1.00 97.06 148 LEU A N 1
ATOM 1075 C CA . LEU A 1 148 ? 4.548 -2.598 -7.185 1.00 97.06 148 LEU A CA 1
ATOM 1076 C C . LEU A 1 148 ? 6.052 -2.816 -6.982 1.00 97.06 148 LEU A C 1
ATOM 1078 O O . LEU A 1 148 ? 6.455 -3.498 -6.037 1.00 97.06 148 LEU A O 1
ATOM 1082 N N . ALA A 1 149 ? 6.894 -2.189 -7.803 1.00 96.94 149 ALA A N 1
ATOM 1083 C CA . ALA A 1 149 ? 8.345 -2.236 -7.673 1.00 96.94 149 ALA A CA 1
ATOM 1084 C C . ALA A 1 149 ? 8.795 -1.654 -6.326 1.00 96.94 149 ALA A C 1
ATOM 1086 O O . ALA A 1 149 ? 9.589 -2.267 -5.605 1.00 96.94 149 ALA A O 1
ATOM 1087 N N . ARG A 1 150 ? 8.224 -0.512 -5.924 1.00 95.38 150 ARG A N 1
ATOM 1088 C CA . ARG A 1 150 ? 8.445 0.065 -4.596 1.00 95.38 150 ARG A CA 1
ATOM 1089 C C . ARG A 1 150 ? 8.001 -0.901 -3.498 1.00 95.38 150 ARG A C 1
ATOM 1091 O O . ARG A 1 150 ? 8.762 -1.123 -2.557 1.00 95.38 150 ARG A O 1
ATOM 1098 N N . ALA A 1 151 ? 6.825 -1.519 -3.621 1.00 94.50 151 ALA A N 1
ATOM 1099 C CA . ALA A 1 151 ? 6.350 -2.501 -2.649 1.00 94.50 151 ALA A CA 1
ATOM 1100 C C . ALA A 1 151 ? 7.331 -3.679 -2.499 1.00 94.50 151 ALA A C 1
ATOM 1102 O O . ALA A 1 151 ? 7.657 -4.037 -1.369 1.00 94.50 151 ALA A O 1
ATOM 1103 N N . ILE A 1 152 ? 7.865 -4.225 -3.600 1.00 96.31 152 ILE A N 1
ATOM 1104 C CA . ILE A 1 152 ? 8.893 -5.284 -3.590 1.00 96.31 152 ILE A CA 1
ATOM 1105 C C . ILE A 1 152 ? 10.138 -4.839 -2.814 1.00 96.31 152 ILE A C 1
ATOM 1107 O O . ILE A 1 152 ? 10.625 -5.553 -1.929 1.00 96.31 152 ILE A O 1
ATOM 1111 N N . VAL A 1 153 ? 10.657 -3.643 -3.103 1.00 95.94 153 VAL A N 1
ATOM 1112 C CA . VAL A 1 153 ? 11.872 -3.138 -2.447 1.00 95.94 153 VAL A CA 1
ATOM 1113 C C . VAL A 1 153 ? 11.656 -2.925 -0.947 1.00 95.94 153 VAL A C 1
ATOM 1115 O O . VAL A 1 153 ? 12.560 -3.211 -0.158 1.00 95.94 153 VAL A O 1
ATOM 1118 N N . PHE A 1 154 ? 10.453 -2.529 -0.530 1.00 93.38 154 PHE A N 1
ATOM 1119 C CA . PHE A 1 154 ? 10.109 -2.251 0.868 1.00 93.38 154 PHE A CA 1
ATOM 1120 C C . PHE A 1 154 ? 9.825 -3.495 1.721 1.00 93.38 154 PHE A C 1
ATOM 1122 O O . PHE A 1 154 ? 9.816 -3.398 2.948 1.00 93.38 154 PHE A O 1
ATOM 1129 N N . GLN A 1 155 ? 9.671 -4.677 1.117 1.00 92.06 155 GLN A N 1
ATOM 1130 C CA . GLN A 1 155 ? 9.433 -5.920 1.858 1.00 92.06 155 GLN A CA 1
ATOM 1131 C C . GLN A 1 155 ? 10.506 -6.171 2.929 1.00 92.06 155 GLN A C 1
ATOM 1133 O O . GLN A 1 155 ? 11.705 -6.131 2.637 1.00 92.06 155 GLN A O 1
ATOM 1138 N N . GLN A 1 156 ? 10.069 -6.508 4.146 1.00 88.00 156 GLN A N 1
ATOM 1139 C CA . GLN A 1 156 ? 10.923 -6.950 5.263 1.00 88.00 156 GLN A CA 1
ATOM 1140 C C . GLN A 1 156 ? 12.052 -5.972 5.650 1.00 88.00 156 GLN A C 1
ATOM 1142 O O . GLN A 1 156 ? 13.060 -6.380 6.223 1.00 88.00 156 GLN A O 1
ATOM 1147 N N . LEU A 1 157 ? 11.900 -4.682 5.344 1.00 86.69 157 LEU A N 1
ATOM 1148 C CA . LEU A 1 157 ? 12.841 -3.628 5.716 1.00 86.69 157 LEU A CA 1
ATOM 1149 C C . LEU A 1 157 ? 12.114 -2.523 6.480 1.00 86.69 157 LEU A C 1
ATOM 1151 O O . LEU A 1 157 ? 10.912 -2.321 6.320 1.00 86.69 157 LEU A O 1
ATOM 1155 N N . ASN A 1 158 ? 12.857 -1.762 7.285 1.00 84.88 158 ASN A N 1
ATOM 1156 C CA . ASN A 1 158 ? 12.339 -0.479 7.751 1.00 84.88 158 ASN A CA 1
ATOM 1157 C C . ASN A 1 158 ? 12.265 0.516 6.574 1.00 84.88 158 ASN A C 1
ATOM 1159 O O . ASN A 1 158 ? 13.019 0.406 5.602 1.00 84.88 158 ASN A O 1
ATOM 1163 N N . GLY A 1 159 ? 11.367 1.500 6.677 1.00 83.69 159 GLY A N 1
ATOM 1164 C CA . GLY A 1 159 ? 11.090 2.434 5.582 1.00 83.69 159 GLY A CA 1
ATOM 1165 C C . GLY A 1 159 ? 12.304 3.254 5.130 1.00 83.69 159 GLY A C 1
ATOM 1166 O O . GLY A 1 159 ? 12.457 3.484 3.935 1.00 83.69 159 GLY A O 1
ATOM 1167 N N . ALA A 1 160 ? 13.201 3.638 6.044 1.00 87.44 160 ALA A N 1
ATOM 1168 C CA . ALA A 1 160 ? 14.392 4.427 5.715 1.00 87.44 160 ALA A CA 1
ATOM 1169 C C . ALA A 1 160 ? 15.428 3.619 4.914 1.00 87.44 160 ALA A C 1
ATOM 1171 O O . ALA A 1 160 ? 15.961 4.095 3.909 1.00 87.44 160 ALA A O 1
ATOM 1172 N N . ALA A 1 161 ? 15.682 2.372 5.320 1.00 92.56 161 ALA A N 1
ATOM 1173 C CA . ALA A 1 161 ? 16.564 1.459 4.600 1.00 92.56 161 ALA A CA 1
ATOM 1174 C C . ALA A 1 161 ? 16.004 1.135 3.209 1.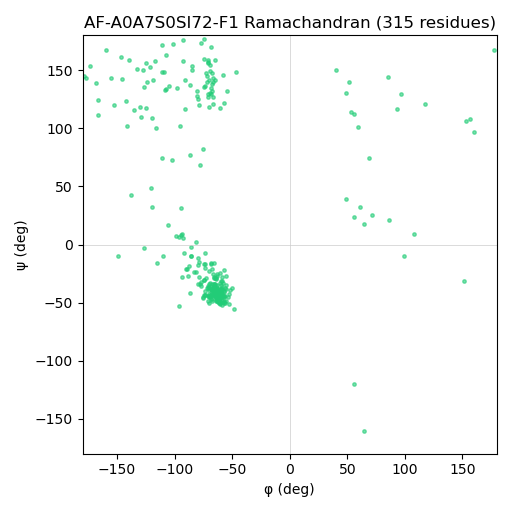00 92.56 161 ALA A C 1
ATOM 1176 O O . ALA A 1 161 ? 16.728 1.207 2.217 1.00 92.56 161 ALA A O 1
ATOM 1177 N N . ALA A 1 162 ? 14.704 0.842 3.124 1.00 93.81 162 ALA A N 1
ATOM 1178 C CA . ALA A 1 162 ? 14.045 0.582 1.852 1.00 93.81 162 ALA A CA 1
ATOM 1179 C C . ALA A 1 162 ? 14.075 1.798 0.915 1.00 93.81 162 ALA A C 1
ATOM 1181 O O . ALA A 1 162 ? 14.404 1.647 -0.259 1.00 93.81 162 ALA A O 1
ATOM 1182 N N . ALA A 1 163 ? 13.803 3.001 1.433 1.00 93.88 163 ALA A N 1
ATOM 1183 C CA . ALA A 1 163 ? 13.892 4.243 0.670 1.00 93.88 163 ALA A CA 1
ATOM 1184 C C . ALA A 1 163 ? 15.315 4.496 0.155 1.00 93.88 163 ALA A C 1
ATOM 1186 O O . ALA A 1 163 ? 15.489 4.869 -1.000 1.00 93.88 163 ALA A O 1
ATOM 1187 N N . THR A 1 164 ? 16.333 4.227 0.975 1.00 97.62 164 THR A N 1
ATOM 1188 C CA . THR A 1 164 ? 17.741 4.366 0.575 1.00 97.62 164 THR A CA 1
AT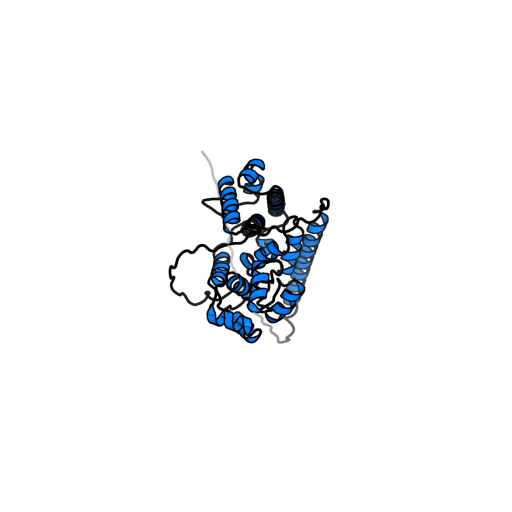OM 1189 C C . THR A 1 164 ? 18.084 3.441 -0.592 1.00 97.62 164 THR A C 1
ATOM 1191 O O . THR A 1 164 ? 18.684 3.882 -1.570 1.00 97.62 164 THR A O 1
ATOM 1194 N N . ILE A 1 165 ? 17.684 2.168 -0.512 1.00 97.62 165 ILE A N 1
ATOM 1195 C CA . ILE A 1 165 ? 17.901 1.192 -1.590 1.00 97.62 165 ILE A CA 1
ATOM 1196 C C . ILE A 1 165 ? 17.141 1.621 -2.846 1.00 97.62 165 ILE A C 1
ATOM 1198 O O . ILE A 1 165 ? 17.731 1.681 -3.919 1.00 97.62 165 ILE A O 1
ATOM 1202 N N . PHE A 1 166 ? 15.858 1.966 -2.716 1.00 97.50 166 PHE A N 1
ATOM 1203 C CA . PHE A 1 166 ? 15.029 2.368 -3.851 1.00 97.50 166 PHE A CA 1
ATOM 1204 C C . PHE A 1 166 ? 15.595 3.604 -4.562 1.00 97.50 166 PHE A C 1
ATOM 1206 O O . PHE A 1 166 ? 15.709 3.598 -5.782 1.00 97.50 166 PHE A O 1
ATOM 1213 N N . ASN A 1 167 ? 16.046 4.616 -3.815 1.00 97.31 167 ASN A N 1
ATOM 1214 C CA . ASN A 1 167 ? 16.665 5.812 -4.387 1.00 97.31 167 ASN A CA 1
ATOM 1215 C C . ASN A 1 167 ? 17.962 5.493 -5.141 1.00 97.31 167 ASN A C 1
ATOM 1217 O O . ASN A 1 167 ? 18.186 6.044 -6.212 1.00 97.31 167 ASN A O 1
ATOM 1221 N N . ARG A 1 168 ? 18.800 4.577 -4.636 1.00 98.31 168 ARG A N 1
ATOM 1222 C CA . ARG A 1 168 ? 20.004 4.133 -5.363 1.00 98.31 168 ARG A CA 1
ATOM 1223 C C . ARG A 1 168 ? 19.659 3.427 -6.669 1.00 98.31 168 ARG A C 1
ATOM 1225 O O . ARG A 1 168 ? 20.346 3.648 -7.657 1.00 98.31 168 ARG A O 1
ATOM 1232 N N . VAL A 1 169 ? 18.608 2.604 -6.675 1.00 98.00 169 VAL A N 1
ATOM 1233 C CA . VAL A 1 169 ? 18.123 1.962 -7.907 1.00 98.00 169 VAL A CA 1
ATOM 1234 C C . VAL A 1 169 ? 17.609 3.021 -8.880 1.00 98.00 169 VAL A C 1
ATOM 1236 O O . VAL A 1 169 ? 17.976 2.972 -10.046 1.00 98.00 169 VAL A O 1
ATOM 1239 N N . LYS A 1 170 ? 16.829 4.008 -8.411 1.00 97.81 170 LYS A N 1
ATOM 1240 C CA . LYS A 1 170 ? 16.373 5.130 -9.246 1.00 97.81 170 LYS A CA 1
ATOM 1241 C C . LYS A 1 170 ? 17.541 5.871 -9.895 1.00 97.81 170 LYS A C 1
ATOM 1243 O O . LYS A 1 170 ? 17.518 6.051 -11.102 1.00 97.81 170 LYS A O 1
ATOM 1248 N N . VAL A 1 171 ? 18.566 6.226 -9.119 1.00 97.88 171 VAL A N 1
ATOM 1249 C CA . VAL A 1 171 ? 19.782 6.877 -9.640 1.00 97.88 171 VAL A CA 1
ATOM 1250 C C . VAL A 1 171 ? 20.486 5.998 -10.677 1.00 97.88 171 VAL A C 1
ATOM 1252 O O . VAL A 1 171 ? 20.866 6.478 -11.736 1.00 97.88 171 VAL A O 1
ATOM 1255 N N . LEU A 1 172 ? 20.636 4.695 -10.408 1.00 97.88 172 LEU A N 1
ATOM 1256 C CA . LEU A 1 172 ? 21.284 3.768 -11.343 1.00 97.88 172 LEU A CA 1
ATOM 1257 C C . LEU A 1 172 ? 20.578 3.727 -12.706 1.00 97.88 172 LEU A C 1
ATOM 1259 O O . LEU A 1 172 ? 21.245 3.618 -13.730 1.00 97.88 172 LEU A O 1
ATOM 1263 N N . VAL A 1 173 ? 19.246 3.794 -12.713 1.00 97.12 173 VAL A N 1
ATOM 1264 C CA . VAL A 1 173 ? 18.443 3.726 -13.942 1.00 97.12 173 VAL A CA 1
ATOM 1265 C C . VAL A 1 173 ? 18.105 5.104 -14.529 1.00 97.12 173 VAL A C 1
ATOM 1267 O O . VAL A 1 173 ? 17.300 5.180 -15.452 1.00 97.12 173 VAL A O 1
ATOM 1270 N N . GLY A 1 174 ? 18.703 6.186 -14.011 1.00 95.94 174 GLY A N 1
ATOM 1271 C CA . GLY A 1 174 ? 18.503 7.557 -14.502 1.00 95.94 174 GLY A CA 1
ATOM 1272 C C . GLY A 1 174 ? 17.130 8.158 -14.188 1.00 95.94 174 GLY A C 1
ATOM 1273 O O . GLY A 1 174 ? 16.651 9.024 -14.913 1.00 95.94 174 GLY A O 1
ATOM 1274 N N . ALA A 1 175 ? 16.474 7.682 -13.130 1.00 95.50 175 ALA A N 1
ATOM 1275 C CA . ALA A 1 175 ? 15.141 8.105 -12.707 1.00 95.50 175 ALA A CA 1
ATOM 1276 C C . ALA A 1 175 ? 15.154 8.999 -11.453 1.00 95.50 175 ALA A C 1
ATOM 1278 O O . ALA A 1 175 ? 14.135 9.121 -10.771 1.00 95.50 175 ALA A O 1
ATOM 1279 N N . GLU A 1 176 ? 16.290 9.592 -11.059 1.00 93.62 176 GLU A N 1
ATOM 1280 C CA . GLU A 1 176 ? 16.329 10.439 -9.858 1.00 93.62 176 GLU A CA 1
ATOM 1281 C C . GLU A 1 176 ? 15.545 11.746 -10.002 1.00 93.62 176 GLU A C 1
ATOM 1283 O O . GLU A 1 176 ? 14.887 12.159 -9.046 1.00 93.62 176 GLU A O 1
ATOM 1288 N N . ALA A 1 177 ? 15.606 12.367 -11.182 1.00 90.62 177 ALA A N 1
ATOM 1289 C CA . ALA A 1 177 ? 14.978 13.657 -11.464 1.00 90.62 177 ALA A CA 1
ATOM 1290 C C . ALA A 1 177 ? 13.527 13.515 -11.943 1.00 90.62 177 ALA A C 1
ATOM 1292 O O . ALA A 1 177 ? 12.721 14.416 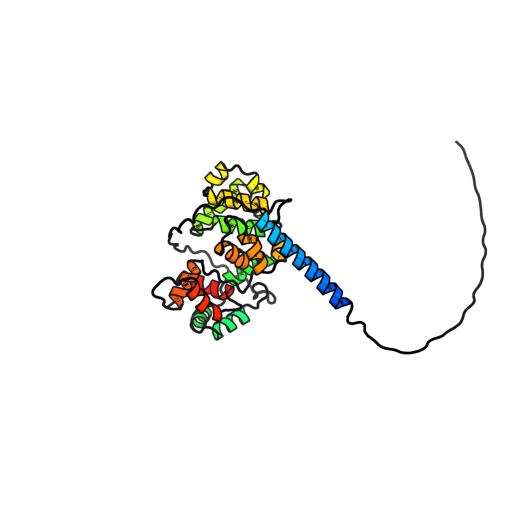-11.728 1.00 90.62 177 ALA A O 1
ATOM 1293 N N . ASP A 1 178 ? 13.207 12.379 -12.560 1.00 90.69 178 ASP A N 1
ATOM 1294 C CA . ASP A 1 178 ? 11.896 12.073 -13.113 1.00 90.69 178 ASP A CA 1
ATOM 1295 C C . ASP A 1 178 ? 11.493 10.646 -12.728 1.00 90.69 178 ASP A C 1
ATOM 1297 O O . ASP A 1 178 ? 12.137 9.669 -13.115 1.00 90.69 178 ASP A O 1
ATOM 1301 N N . ASP A 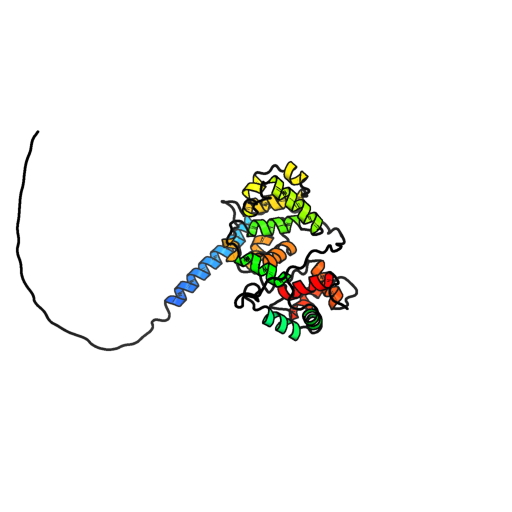1 179 ? 10.425 10.519 -11.938 1.00 88.06 179 ASP A N 1
ATOM 1302 C CA . ASP A 1 179 ? 9.916 9.209 -11.531 1.00 88.06 179 ASP A CA 1
ATOM 1303 C C . ASP A 1 179 ? 9.369 8.423 -12.732 1.00 88.06 179 ASP A C 1
ATOM 1305 O O . ASP A 1 179 ? 9.480 7.198 -12.736 1.00 88.06 179 ASP A O 1
ATOM 1309 N N . ALA A 1 180 ? 8.880 9.099 -13.781 1.00 90.69 180 ALA A N 1
ATOM 1310 C CA . ALA A 1 180 ? 8.368 8.480 -15.006 1.00 90.69 180 ALA A CA 1
ATOM 1311 C C . ALA A 1 180 ? 9.409 7.597 -15.699 1.00 90.69 180 ALA A C 1
ATOM 1313 O O . ALA A 1 180 ? 9.069 6.563 -16.281 1.00 90.69 180 ALA A O 1
ATOM 1314 N N . ALA A 1 181 ? 10.686 7.979 -15.596 1.00 93.88 181 ALA A N 1
ATOM 1315 C CA . ALA A 1 181 ? 11.810 7.255 -16.177 1.00 93.88 181 ALA A CA 1
ATOM 1316 C C . ALA A 1 181 ? 12.058 5.892 -15.502 1.00 93.88 181 ALA A C 1
ATOM 1318 O O . ALA A 1 181 ? 12.708 5.021 -16.089 1.00 93.88 181 ALA A O 1
ATOM 1319 N N . PHE A 1 182 ? 11.499 5.646 -14.308 1.00 96.00 182 PHE A N 1
ATOM 1320 C CA . PHE A 1 182 ? 11.521 4.326 -13.677 1.00 96.00 182 PHE A CA 1
ATOM 1321 C C . PHE A 1 182 ? 10.513 3.388 -14.362 1.00 96.00 182 PHE A C 1
ATOM 1323 O O . PHE A 1 182 ? 9.382 3.191 -13.909 1.00 96.00 182 PHE A O 1
ATOM 1330 N N . THR A 1 183 ? 10.935 2.814 -15.486 1.00 96.62 183 THR A N 1
ATOM 1331 C CA . THR A 1 183 ? 10.121 1.950 -16.352 1.00 96.62 183 THR A CA 1
ATOM 1332 C C . THR A 1 183 ? 10.535 0.475 -16.254 1.00 96.62 183 THR A C 1
ATOM 1334 O O . THR A 1 183 ? 11.652 0.169 -15.816 1.00 96.62 183 THR A O 1
ATOM 1337 N N . PRO A 1 184 ? 9.683 -0.466 -16.708 1.00 97.38 184 PRO A N 1
ATOM 1338 C CA . PRO A 1 184 ? 10.056 -1.876 -16.842 1.00 97.38 184 PRO A CA 1
ATOM 1339 C C . PRO A 1 184 ? 11.336 -2.075 -17.662 1.00 97.38 184 PRO A C 1
ATOM 1341 O O . PRO A 1 184 ? 12.217 -2.848 -17.272 1.00 97.38 184 PRO A O 1
ATOM 1344 N N . ALA A 1 185 ? 11.468 -1.333 -18.767 1.00 97.12 185 ALA A N 1
ATOM 1345 C CA . ALA A 1 185 ? 12.634 -1.367 -19.642 1.00 97.12 185 ALA A CA 1
ATOM 1346 C C . ALA A 1 185 ? 13.896 -0.848 -18.939 1.00 97.12 185 ALA A C 1
ATOM 1348 O O . ALA A 1 185 ? 14.943 -1.482 -19.034 1.00 97.12 185 ALA A O 1
ATOM 1349 N N . ALA A 1 186 ? 13.800 0.244 -18.173 1.00 97.19 186 ALA A N 1
ATOM 1350 C CA . ALA A 1 186 ? 14.933 0.792 -17.426 1.00 97.19 186 ALA A CA 1
ATOM 1351 C C . ALA A 1 186 ? 15.503 -0.222 -16.416 1.00 97.19 186 ALA A C 1
ATOM 1353 O O . ALA A 1 186 ? 16.716 -0.395 -16.319 1.00 97.19 186 ALA A O 1
ATOM 1354 N N . VAL A 1 187 ? 14.630 -0.959 -15.719 1.00 97.00 187 VAL A N 1
ATOM 1355 C CA . VAL A 1 187 ? 15.045 -2.034 -14.801 1.00 97.00 187 VAL A CA 1
ATOM 1356 C C . VAL A 1 187 ? 15.606 -3.246 -15.552 1.00 97.00 187 VAL A C 1
ATOM 1358 O O . VAL A 1 187 ? 16.574 -3.844 -15.094 1.00 97.00 187 VAL A O 1
ATOM 1361 N N . THR A 1 188 ? 15.020 -3.612 -16.695 1.00 96.38 188 THR A N 1
ATOM 1362 C CA . THR A 1 188 ? 15.451 -4.781 -17.489 1.00 96.38 188 THR A CA 1
ATOM 1363 C C . THR A 1 188 ? 16.804 -4.557 -18.166 1.00 96.38 188 THR A C 1
ATOM 1365 O O . THR A 1 188 ? 17.609 -5.480 -18.244 1.00 96.38 188 THR A O 1
ATOM 1368 N N . ASN A 1 189 ? 17.070 -3.330 -18.618 1.00 96.69 189 ASN A N 1
ATOM 1369 C CA . ASN A 1 189 ? 18.313 -2.953 -19.293 1.00 96.69 189 ASN A CA 1
ATOM 1370 C C . ASN A 1 189 ? 19.475 -2.706 -18.319 1.00 96.69 189 ASN A C 1
ATOM 1372 O O . ASN A 1 189 ? 20.632 -2.684 -18.738 1.00 96.69 189 ASN A O 1
ATOM 1376 N N . ALA A 1 190 ? 19.187 -2.499 -17.033 1.00 97.12 190 ALA A N 1
ATOM 1377 C CA . ALA A 1 190 ? 20.213 -2.314 -16.021 1.00 97.12 190 ALA A CA 1
ATOM 1378 C C . ALA A 1 190 ? 20.942 -3.630 -15.716 1.00 97.12 190 ALA A C 1
ATOM 1380 O O . ALA A 1 190 ? 20.351 -4.705 -15.608 1.00 97.12 190 ALA A O 1
ATOM 1381 N N . GLU A 1 191 ? 22.257 -3.534 -15.535 1.00 96.94 191 GLU A N 1
ATOM 1382 C CA . GLU A 1 191 ? 23.094 -4.692 -15.249 1.00 96.94 191 GLU A CA 1
ATOM 1383 C C . GLU A 1 191 ? 22.780 -5.260 -13.849 1.00 96.94 191 GLU A C 1
ATOM 1385 O O . GLU A 1 191 ? 22.629 -4.535 -12.859 1.00 96.94 191 GLU A O 1
ATOM 1390 N N . ALA A 1 192 ? 22.643 -6.586 -13.765 1.00 96.56 192 ALA A N 1
ATOM 1391 C CA . ALA A 1 192 ? 22.171 -7.266 -12.563 1.00 96.56 192 ALA A CA 1
ATOM 1392 C C . ALA A 1 192 ? 23.097 -7.049 -11.353 1.00 96.56 192 ALA A C 1
ATOM 1394 O O . ALA A 1 192 ? 22.613 -6.875 -10.229 1.00 96.56 192 ALA A O 1
ATOM 1395 N N . SER A 1 193 ? 24.417 -7.047 -11.553 1.00 97.38 193 SER A N 1
ATOM 1396 C CA . SER A 1 193 ? 25.392 -6.813 -10.486 1.00 97.38 193 SER A CA 1
ATOM 1397 C C . SER A 1 193 ? 25.343 -5.369 -9.970 1.00 97.38 193 SER A C 1
ATOM 1399 O O . SER A 1 193 ? 25.395 -5.162 -8.755 1.00 97.38 193 SER A O 1
ATOM 1401 N N . ALA A 1 194 ? 25.102 -4.385 -10.839 1.00 97.88 194 ALA A N 1
ATOM 1402 C CA . ALA A 1 194 ? 24.888 -2.991 -10.461 1.00 97.88 194 ALA A CA 1
ATOM 1403 C C . ALA A 1 194 ? 23.606 -2.817 -9.628 1.00 97.88 194 ALA A C 1
ATOM 1405 O O . ALA A 1 194 ? 23.635 -2.202 -8.559 1.00 97.88 194 ALA A O 1
ATOM 1406 N N . LEU A 1 195 ? 22.498 -3.451 -10.032 1.00 97.44 195 LEU A N 1
ATOM 1407 C CA . LEU A 1 195 ? 21.255 -3.470 -9.248 1.00 97.44 195 LEU A CA 1
ATOM 1408 C C . LEU A 1 195 ? 21.456 -4.102 -7.859 1.00 97.44 195 LEU A C 1
ATOM 1410 O O . LEU A 1 195 ? 20.911 -3.630 -6.855 1.00 97.44 195 LEU A O 1
ATOM 1414 N N . ARG A 1 196 ? 22.272 -5.158 -7.768 1.00 97.88 196 ARG A N 1
ATOM 1415 C CA . ARG A 1 196 ? 22.656 -5.777 -6.486 1.00 97.88 196 ARG A CA 1
ATOM 1416 C C . ARG A 1 196 ? 23.517 -4.835 -5.647 1.00 97.88 196 ARG A C 1
ATOM 1418 O O . ARG A 1 196 ? 23.290 -4.748 -4.439 1.00 97.88 196 ARG A O 1
ATOM 1425 N N . ALA A 1 197 ? 24.436 -4.094 -6.265 1.00 97.88 197 ALA A N 1
ATOM 1426 C CA . ALA A 1 197 ? 25.280 -3.105 -5.594 1.00 97.88 197 ALA A CA 1
ATOM 1427 C C . ALA A 1 197 ? 24.471 -1.938 -4.988 1.00 97.88 197 ALA A C 1
ATOM 1429 O O . ALA A 1 197 ? 24.875 -1.379 -3.967 1.00 97.88 197 ALA A O 1
ATOM 1430 N N . CYS A 1 198 ? 23.276 -1.632 -5.511 1.00 97.62 198 CYS A N 1
ATOM 1431 C CA . CYS A 1 198 ? 22.345 -0.684 -4.880 1.00 97.62 198 CYS A CA 1
ATOM 1432 C C . CYS A 1 198 ? 21.792 -1.168 -3.522 1.00 97.62 198 CYS A C 1
ATOM 1434 O O . CYS A 1 198 ? 21.257 -0.363 -2.754 1.00 97.62 198 CYS A O 1
ATOM 1436 N N . GLY A 1 199 ? 21.929 -2.459 -3.203 1.00 96.88 199 GLY A N 1
ATOM 1437 C CA . GLY A 1 199 ? 21.457 -3.077 -1.960 1.00 96.88 199 GLY A CA 1
ATOM 1438 C C . GLY A 1 199 ? 20.245 -3.996 -2.129 1.00 96.88 199 GLY A C 1
ATOM 1439 O O . GLY A 1 199 ? 19.678 -4.448 -1.131 1.00 96.88 199 GLY A O 1
ATOM 1440 N N . LEU A 1 200 ? 19.832 -4.304 -3.363 1.00 96.94 200 LEU A N 1
ATOM 1441 C CA . LEU A 1 200 ? 18.798 -5.309 -3.611 1.00 96.94 200 LEU A CA 1
ATOM 1442 C C . LEU A 1 200 ? 19.307 -6.705 -3.244 1.00 96.94 200 LEU A C 1
ATOM 1444 O O . LEU A 1 200 ? 20.431 -7.079 -3.575 1.00 96.94 200 LEU A O 1
ATOM 1448 N N . SER A 1 201 ? 18.466 -7.520 -2.601 1.00 96.56 201 SER A N 1
ATOM 1449 C CA . SER A 1 201 ? 18.748 -8.953 -2.455 1.00 96.56 201 SER A CA 1
ATOM 1450 C C . SER A 1 201 ? 18.601 -9.666 -3.806 1.00 96.56 201 SER A C 1
ATOM 1452 O O . SER A 1 201 ? 17.882 -9.187 -4.681 1.00 96.56 201 SER A O 1
ATOM 1454 N N . GLN A 1 202 ? 19.223 -10.839 -3.968 1.00 95.88 202 GLN A N 1
ATOM 1455 C CA . GLN A 1 202 ? 19.070 -11.646 -5.190 1.00 95.88 202 GLN A CA 1
ATOM 1456 C C . GLN A 1 202 ? 17.596 -11.952 -5.483 1.00 95.88 202 GLN A C 1
ATOM 1458 O O . GLN A 1 202 ? 17.141 -11.913 -6.621 1.00 95.88 202 GLN A O 1
ATOM 1463 N N . ARG A 1 203 ? 16.836 -12.208 -4.418 1.00 95.50 203 ARG A N 1
ATOM 1464 C CA . ARG A 1 203 ? 15.412 -12.512 -4.479 1.00 95.50 203 ARG A CA 1
ATOM 1465 C C . ARG A 1 203 ? 14.588 -11.299 -4.924 1.00 95.50 203 ARG A C 1
ATOM 1467 O O . ARG A 1 203 ? 13.796 -11.426 -5.844 1.00 95.50 203 ARG A O 1
ATOM 1474 N N . LYS A 1 204 ? 14.834 -10.112 -4.355 1.00 96.19 204 LYS A N 1
ATOM 1475 C CA . LYS A 1 204 ? 14.157 -8.871 -4.778 1.00 96.19 204 LYS A CA 1
ATOM 1476 C C . LYS A 1 204 ? 14.498 -8.478 -6.214 1.00 96.19 204 LYS A C 1
ATOM 1478 O O . LYS A 1 204 ? 13.621 -7.991 -6.913 1.00 96.19 204 LYS A O 1
ATOM 1483 N N . LEU A 1 205 ? 15.735 -8.715 -6.654 1.00 97.44 205 LEU A N 1
ATOM 1484 C CA . LEU A 1 205 ? 16.112 -8.523 -8.053 1.00 97.44 205 LEU A CA 1
ATOM 1485 C C . LEU A 1 205 ? 15.283 -9.426 -8.978 1.00 97.44 205 LEU A C 1
ATOM 1487 O O . LEU A 1 205 ? 14.673 -8.925 -9.913 1.00 97.44 205 LEU A O 1
ATOM 1491 N N . SER A 1 206 ? 15.196 -10.726 -8.678 1.00 96.94 206 SER A N 1
ATOM 1492 C CA . SER A 1 206 ? 14.376 -11.662 -9.461 1.00 96.94 206 SER A CA 1
ATOM 1493 C C . SER A 1 206 ? 12.899 -11.250 -9.502 1.00 96.94 206 SER A C 1
ATOM 1495 O O . SER A 1 206 ? 12.275 -11.333 -10.555 1.00 96.94 206 SER A O 1
ATOM 1497 N N . TYR A 1 207 ? 12.354 -10.743 -8.392 1.00 97.88 207 TYR A N 1
ATOM 1498 C CA . TYR A 1 207 ? 10.975 -10.247 -8.338 1.00 97.88 207 TYR A CA 1
ATOM 1499 C C . TYR A 1 207 ? 10.774 -9.007 -9.210 1.00 97.88 207 TYR A C 1
ATOM 1501 O O . TYR A 1 207 ? 9.783 -8.918 -9.927 1.00 97.88 207 TYR A O 1
ATOM 1509 N N . LEU A 1 208 ? 11.718 -8.060 -9.174 1.00 97.12 208 LEU A N 1
ATOM 1510 C CA . LEU A 1 208 ? 11.675 -6.871 -10.024 1.00 97.12 208 LEU A CA 1
ATOM 1511 C C . LEU A 1 208 ? 11.787 -7.232 -11.506 1.00 97.12 208 LEU A C 1
ATOM 1513 O O . LEU A 1 208 ? 11.038 -6.686 -12.301 1.00 97.12 208 LEU A O 1
ATOM 1517 N N . GLN A 1 209 ? 12.654 -8.177 -11.873 1.00 96.75 209 GLN A N 1
ATOM 1518 C CA . GLN A 1 209 ? 12.766 -8.656 -13.254 1.00 96.75 209 GLN A CA 1
ATOM 1519 C C . GLN A 1 209 ? 11.477 -9.338 -13.729 1.00 96.75 209 GLN A C 1
ATOM 1521 O O . GLN A 1 209 ? 11.003 -9.045 -14.824 1.00 96.75 209 GLN A O 1
ATOM 1526 N N . GLY A 1 210 ? 10.876 -10.198 -12.898 1.00 97.00 210 GLY A N 1
ATOM 1527 C CA . GLY A 1 210 ? 9.588 -10.825 -13.208 1.00 97.00 210 GLY A CA 1
ATOM 1528 C C . GLY A 1 210 ? 8.461 -9.800 -13.359 1.00 97.00 210 GLY A C 1
ATOM 1529 O O . GLY A 1 210 ? 7.677 -9.877 -14.303 1.00 97.00 210 GLY A O 1
ATOM 1530 N N . LEU A 1 211 ? 8.422 -8.795 -12.480 1.00 98.00 211 LEU A N 1
ATOM 1531 C CA . LEU A 1 211 ? 7.480 -7.683 -12.581 1.00 98.00 211 LEU A CA 1
ATOM 1532 C C . LEU A 1 211 ? 7.707 -6.861 -13.860 1.00 98.00 211 LEU A C 1
ATOM 1534 O O . LEU A 1 211 ? 6.743 -6.532 -14.545 1.00 98.00 211 LEU A O 1
ATOM 1538 N N . SER A 1 212 ? 8.960 -6.554 -14.207 1.00 97.50 212 SER A N 1
ATOM 1539 C CA . SER A 1 212 ? 9.290 -5.825 -15.435 1.00 97.50 212 SER A CA 1
ATOM 1540 C C . SER A 1 212 ? 8.875 -6.590 -16.687 1.00 97.50 212 SER A C 1
ATOM 1542 O O . SER A 1 212 ? 8.322 -5.995 -17.604 1.00 97.50 212 SER A O 1
ATOM 1544 N N . ALA A 1 213 ? 9.077 -7.909 -16.722 1.00 96.56 213 ALA A N 1
ATOM 1545 C CA . ALA A 1 213 ? 8.610 -8.739 -17.829 1.00 96.56 213 ALA A CA 1
ATOM 1546 C C . ALA A 1 213 ? 7.077 -8.707 -17.949 1.00 96.56 213 ALA A C 1
ATOM 1548 O O . ALA A 1 213 ? 6.548 -8.542 -19.049 1.00 96.56 213 ALA A O 1
ATOM 1549 N N . ALA A 1 214 ? 6.360 -8.782 -16.822 1.00 97.00 214 ALA A N 1
ATOM 1550 C CA . ALA A 1 214 ? 4.900 -8.726 -16.802 1.00 97.00 214 ALA A CA 1
ATOM 1551 C C . ALA A 1 214 ? 4.330 -7.385 -17.299 1.00 97.00 214 ALA A C 1
ATOM 1553 O O . ALA A 1 214 ? 3.239 -7.387 -17.857 1.00 97.00 214 ALA A O 1
ATOM 1554 N N . PHE A 1 215 ? 5.065 -6.280 -17.126 1.00 97.00 215 PHE A N 1
ATOM 1555 C CA . PHE A 1 215 ? 4.711 -4.930 -17.593 1.00 97.00 215 PHE A CA 1
ATOM 1556 C C . PHE A 1 215 ? 5.399 -4.513 -18.907 1.00 97.00 215 PHE A C 1
ATOM 1558 O O . PHE A 1 215 ? 5.328 -3.349 -19.290 1.00 97.00 215 PHE A O 1
ATOM 1565 N N . SER A 1 216 ? 6.109 -5.423 -19.579 1.00 95.25 216 SER A N 1
ATOM 1566 C CA . SER A 1 216 ? 6.712 -5.141 -20.889 1.00 95.25 216 SER A CA 1
ATOM 1567 C C . SER A 1 216 ? 5.646 -4.966 -21.980 1.00 95.25 216 SER A C 1
ATOM 1569 O O . SER A 1 216 ? 4.484 -5.302 -21.767 1.00 95.25 216 SER A O 1
ATOM 1571 N N . ASP A 1 217 ? 6.035 -4.509 -23.173 1.00 90.75 217 ASP A N 1
ATOM 1572 C CA . ASP A 1 217 ? 5.104 -4.342 -24.305 1.00 90.75 217 ASP A CA 1
ATOM 1573 C C . ASP A 1 217 ? 4.415 -5.658 -24.718 1.00 90.75 217 ASP A C 1
ATOM 1575 O O . ASP A 1 217 ? 3.267 -5.657 -25.155 1.00 90.75 217 ASP A O 1
ATOM 1579 N N . SER A 1 218 ? 5.104 -6.794 -24.557 1.00 90.50 218 SER A N 1
ATOM 1580 C CA . SER A 1 218 ? 4.552 -8.148 -24.740 1.00 90.50 218 SER A CA 1
ATOM 1581 C C . SER A 1 218 ? 4.005 -8.759 -23.444 1.00 90.50 218 SER A C 1
ATOM 1583 O O . SER A 1 218 ? 3.695 -9.949 -23.393 1.00 90.50 218 SER A O 1
ATOM 1585 N N . GLY A 1 219 ? 3.988 -7.972 -22.372 1.00 91.06 219 GLY A N 1
ATOM 1586 C CA . GLY A 1 219 ? 3.551 -8.357 -21.047 1.00 91.06 219 GLY A CA 1
ATOM 1587 C C . GLY A 1 219 ? 2.035 -8.478 -20.939 1.00 91.06 219 GLY A C 1
ATOM 1588 O O . GLY A 1 219 ? 1.266 -8.228 -21.864 1.00 91.06 219 GLY A O 1
ATOM 1589 N N . VAL A 1 220 ? 1.611 -8.893 -19.756 1.00 90.62 220 VAL A N 1
ATOM 1590 C CA . VAL A 1 220 ? 0.226 -9.248 -19.420 1.00 90.62 220 VAL A CA 1
ATOM 1591 C C . VAL A 1 220 ? -0.419 -8.238 -18.472 1.00 90.62 220 VAL A C 1
ATOM 1593 O O . VAL A 1 220 ? -1.623 -8.304 -18.237 1.00 90.62 220 VAL A O 1
ATOM 1596 N N . LEU A 1 221 ? 0.369 -7.311 -17.920 1.00 95.12 221 LEU A N 1
ATOM 1597 C CA . LEU A 1 221 ? -0.078 -6.264 -17.010 1.00 95.12 221 LEU A CA 1
ATOM 1598 C C . LEU A 1 221 ? 0.185 -4.881 -17.601 1.00 95.12 221 LEU A C 1
ATOM 1600 O O . LEU A 1 221 ? 1.232 -4.612 -18.179 1.00 95.12 221 LEU A O 1
ATOM 1604 N N . SER A 1 222 ? -0.762 -3.980 -17.374 1.00 93.88 222 SER A N 1
ATOM 1605 C CA . SER A 1 222 ? -0.631 -2.549 -17.632 1.00 93.88 222 SER A CA 1
ATOM 1606 C C . SER A 1 222 ? -1.424 -1.773 -16.585 1.00 93.88 222 SER A C 1
ATOM 1608 O O . SER A 1 222 ? -2.308 -2.331 -15.926 1.00 93.88 222 SER A O 1
ATOM 1610 N N . ASP A 1 223 ? -1.128 -0.484 -16.430 1.00 91.44 223 ASP A N 1
ATOM 1611 C CA . ASP A 1 223 ? -1.876 0.425 -15.556 1.00 91.44 223 ASP A CA 1
ATOM 1612 C C . ASP A 1 223 ? -3.377 0.376 -15.863 1.00 91.44 223 ASP A C 1
ATOM 1614 O O . ASP A 1 223 ? -4.191 0.110 -14.982 1.00 91.44 223 ASP A O 1
ATOM 1618 N N . THR A 1 224 ? -3.737 0.531 -17.141 1.00 90.31 224 THR A N 1
ATOM 1619 C CA . THR A 1 224 ? -5.132 0.519 -17.592 1.00 90.31 224 THR A CA 1
ATOM 1620 C C . THR A 1 224 ? -5.819 -0.818 -17.330 1.00 90.31 224 THR A C 1
ATOM 1622 O O . THR A 1 224 ? -6.988 -0.825 -16.952 1.00 90.31 224 THR A O 1
ATOM 1625 N N . ALA A 1 225 ? -5.124 -1.945 -17.515 1.00 92.19 225 ALA A N 1
ATOM 1626 C CA . ALA A 1 225 ? -5.698 -3.257 -17.229 1.00 92.19 225 ALA A CA 1
ATOM 1627 C C . ALA A 1 225 ? -6.006 -3.407 -15.732 1.00 92.19 225 ALA A C 1
ATOM 1629 O O . ALA A 1 225 ? -7.126 -3.755 -15.367 1.00 92.19 225 ALA A O 1
ATOM 1630 N N . LEU A 1 226 ? -5.045 -3.077 -14.863 1.00 93.56 226 LEU A N 1
ATOM 1631 C CA . LEU A 1 226 ? -5.213 -3.194 -13.412 1.00 93.56 226 LEU A CA 1
ATOM 1632 C C . LEU A 1 226 ? -6.267 -2.229 -12.852 1.00 93.56 226 LEU A C 1
ATOM 1634 O O . LEU A 1 226 ? -6.961 -2.579 -11.906 1.00 93.56 226 LEU A O 1
ATOM 1638 N N . GLU A 1 227 ? -6.411 -1.035 -13.427 1.00 91.00 227 GLU A N 1
ATOM 1639 C CA . GLU A 1 227 ? -7.414 -0.049 -12.999 1.00 91.00 227 GLU A CA 1
ATOM 1640 C C . GLU A 1 227 ? -8.851 -0.408 -13.398 1.00 91.00 227 GLU A C 1
ATOM 1642 O O . GLU A 1 227 ? -9.793 0.117 -12.804 1.00 91.00 227 GLU A O 1
ATOM 1647 N N . ARG A 1 228 ? -9.027 -1.278 -14.399 1.00 90.88 228 ARG A N 1
ATOM 1648 C CA . ARG A 1 228 ? -10.341 -1.773 -14.842 1.00 90.88 228 ARG A CA 1
ATOM 1649 C C . ARG A 1 228 ? -10.785 -3.037 -14.112 1.00 90.88 228 ARG A C 1
ATOM 1651 O O . ARG A 1 228 ? -11.974 -3.341 -14.108 1.00 90.88 228 ARG A O 1
ATOM 1658 N N . MET A 1 229 ? -9.844 -3.766 -13.523 1.00 93.69 229 MET A N 1
ATOM 1659 C CA . MET A 1 229 ? -10.115 -4.965 -12.740 1.00 93.69 229 MET A CA 1
ATOM 1660 C C . MET A 1 229 ? -10.756 -4.613 -11.395 1.00 93.69 229 MET A C 1
ATOM 1662 O O . MET A 1 229 ? -10.432 -3.605 -10.768 1.00 93.69 229 MET A O 1
ATOM 1666 N N . SER A 1 230 ? -11.622 -5.493 -10.899 1.00 92.88 230 SER A N 1
ATOM 1667 C CA . SER A 1 230 ? -12.062 -5.447 -9.505 1.00 92.88 230 SER A CA 1
ATOM 1668 C C . SER A 1 230 ? -10.896 -5.719 -8.548 1.00 92.88 230 SER A C 1
ATOM 1670 O O . SER A 1 230 ? -9.926 -6.397 -8.897 1.00 92.88 230 SER A O 1
ATOM 1672 N N . ALA A 1 231 ? -11.016 -5.289 -7.286 1.00 90.38 231 ALA A N 1
ATOM 1673 C CA . ALA A 1 231 ? -10.016 -5.575 -6.254 1.00 90.38 231 ALA A CA 1
ATOM 1674 C C . ALA A 1 231 ? -9.641 -7.069 -6.179 1.00 90.38 231 ALA A C 1
ATOM 1676 O O . ALA A 1 231 ? -8.472 -7.414 -5.984 1.00 90.38 231 ALA A O 1
ATOM 1677 N N . ARG A 1 232 ? -10.618 -7.969 -6.361 1.00 93.88 232 ARG A N 1
ATOM 1678 C CA . ARG A 1 232 ? -10.379 -9.416 -6.341 1.00 93.88 232 ARG A CA 1
ATOM 1679 C C . ARG A 1 232 ? -9.593 -9.892 -7.562 1.00 93.88 232 ARG A C 1
ATOM 1681 O O . ARG A 1 232 ? -8.668 -10.680 -7.398 1.00 93.88 232 ARG A O 1
ATOM 1688 N N . GLU A 1 233 ? -9.919 -9.406 -8.752 1.00 95.75 233 GLU A N 1
ATOM 1689 C CA . GLU A 1 233 ? -9.186 -9.752 -9.976 1.00 95.75 233 GLU A CA 1
ATOM 1690 C C . GLU A 1 233 ? -7.749 -9.230 -9.937 1.00 95.75 233 GLU A C 1
ATOM 1692 O O . GLU A 1 233 ? -6.826 -9.973 -10.261 1.00 95.75 233 GLU A O 1
ATOM 1697 N N . VAL A 1 234 ? -7.540 -8.007 -9.435 1.00 96.12 234 VAL A N 1
ATOM 1698 C CA . VAL A 1 234 ? -6.196 -7.466 -9.178 1.00 96.12 234 VAL A CA 1
ATOM 1699 C C . VAL A 1 234 ? -5.421 -8.381 -8.235 1.00 96.12 234 VAL A C 1
ATOM 1701 O O . VAL A 1 234 ? -4.250 -8.671 -8.476 1.00 96.12 234 VAL A O 1
ATOM 1704 N N . TYR A 1 235 ? -6.060 -8.853 -7.160 1.00 96.25 235 TYR A N 1
ATOM 1705 C CA . TYR A 1 235 ? -5.415 -9.772 -6.229 1.00 96.25 235 TYR A CA 1
ATOM 1706 C C . TYR A 1 235 ? -4.990 -11.066 -6.923 1.00 96.25 235 TYR A C 1
ATOM 1708 O O . TYR A 1 235 ? -3.830 -11.463 -6.817 1.00 96.25 235 TYR A O 1
ATOM 1716 N N . ASP A 1 236 ? -5.910 -11.700 -7.648 1.00 95.94 236 ASP A N 1
ATOM 1717 C CA . ASP A 1 236 ? -5.675 -12.983 -8.310 1.00 95.94 236 ASP A CA 1
ATOM 1718 C C . ASP A 1 236 ? -4.624 -12.868 -9.435 1.00 95.94 236 ASP A C 1
ATOM 1720 O O . ASP A 1 236 ? -3.823 -13.785 -9.622 1.00 95.94 236 ASP A O 1
ATOM 1724 N N . ALA A 1 237 ? -4.569 -11.736 -10.146 1.00 95.56 237 ALA A N 1
ATOM 1725 C CA . ALA A 1 237 ? -3.551 -11.470 -11.162 1.00 95.56 237 ALA A CA 1
ATOM 1726 C C . ALA A 1 237 ? -2.161 -11.243 -10.544 1.00 95.56 237 ALA A C 1
ATOM 1728 O O . ALA A 1 237 ? -1.169 -11.804 -11.009 1.00 95.56 237 ALA A O 1
ATOM 1729 N N . LEU A 1 238 ? -2.074 -10.441 -9.477 1.00 96.88 238 LEU A N 1
ATOM 1730 C CA . LEU A 1 238 ? -0.792 -10.088 -8.866 1.00 96.88 238 LEU A CA 1
ATOM 1731 C C . LEU A 1 238 ? -0.209 -11.210 -8.003 1.00 96.88 238 LEU A C 1
ATOM 1733 O O . LEU A 1 238 ? 1.010 -11.345 -7.953 1.00 96.88 238 LEU A O 1
ATOM 1737 N N . ILE A 1 239 ? -1.037 -12.028 -7.344 1.00 96.19 239 ILE A N 1
ATOM 1738 C CA . ILE A 1 239 ? -0.556 -13.143 -6.505 1.00 96.19 239 ILE A CA 1
ATOM 1739 C C . ILE A 1 239 ? 0.105 -14.252 -7.336 1.00 96.19 239 ILE A C 1
ATOM 1741 O O . ILE A 1 239 ? 0.903 -15.022 -6.804 1.00 96.19 239 ILE A O 1
ATOM 1745 N N . ALA A 1 240 ? -0.195 -14.326 -8.638 1.00 94.25 240 ALA A N 1
ATOM 1746 C CA . ALA A 1 240 ? 0.458 -15.246 -9.566 1.00 94.25 240 ALA A CA 1
ATOM 1747 C C . ALA A 1 240 ? 1.922 -14.858 -9.851 1.00 94.25 240 ALA A C 1
ATOM 1749 O O . ALA A 1 240 ? 2.727 -15.714 -10.218 1.00 94.25 240 ALA A O 1
ATOM 1750 N N . LEU A 1 241 ? 2.299 -13.589 -9.653 1.00 94.88 241 LEU A N 1
ATOM 1751 C CA . LEU A 1 241 ? 3.673 -13.139 -9.848 1.00 94.88 241 LEU A CA 1
ATOM 1752 C C . LEU A 1 241 ? 4.550 -13.526 -8.658 1.00 94.88 241 LEU A C 1
ATOM 1754 O O . LEU A 1 241 ? 4.358 -13.079 -7.523 1.00 94.88 241 LEU A O 1
ATOM 1758 N N . TYR A 1 242 ? 5.587 -14.316 -8.939 1.00 91.69 242 TYR A N 1
ATOM 1759 C CA . TYR A 1 242 ? 6.547 -14.727 -7.925 1.00 91.69 242 TYR A CA 1
ATOM 1760 C C . TYR A 1 242 ? 7.192 -13.511 -7.245 1.00 91.69 242 TYR A C 1
ATOM 1762 O O . TYR A 1 242 ? 7.809 -12.660 -7.884 1.00 91.69 242 TYR A O 1
ATOM 1770 N N . GLY A 1 243 ? 7.043 -13.445 -5.921 1.00 90.44 243 GLY A N 1
ATOM 1771 C CA . GLY A 1 243 ? 7.553 -12.349 -5.101 1.00 90.44 243 GLY A CA 1
ATOM 1772 C C . GLY A 1 243 ? 6.538 -11.284 -4.704 1.00 90.44 243 GLY A C 1
ATOM 1773 O O . GLY A 1 243 ? 6.832 -10.493 -3.803 1.00 90.44 243 GLY A O 1
ATOM 1774 N N . LEU A 1 244 ? 5.335 -11.294 -5.281 1.00 95.25 244 LEU A N 1
ATOM 1775 C CA . LEU A 1 244 ? 4.208 -10.502 -4.799 1.00 95.25 244 LEU A CA 1
ATOM 1776 C C . LEU A 1 244 ? 3.335 -11.354 -3.877 1.00 95.25 244 LEU A C 1
ATOM 1778 O O . LEU A 1 244 ? 2.557 -12.193 -4.306 1.00 95.25 244 LEU A O 1
ATOM 1782 N N . GLY A 1 245 ? 3.491 -11.143 -2.570 1.00 94.69 245 GLY A N 1
ATOM 1783 C CA . GLY A 1 245 ? 2.641 -11.770 -1.558 1.00 94.69 245 GLY A CA 1
ATOM 1784 C C . GLY A 1 245 ? 1.438 -10.902 -1.168 1.00 94.69 245 GLY A C 1
ATOM 1785 O O . GLY A 1 245 ? 1.380 -9.727 -1.546 1.00 94.69 245 GLY A O 1
ATOM 1786 N N . PRO A 1 246 ? 0.538 -11.422 -0.305 1.00 94.69 246 PRO A N 1
ATOM 1787 C CA . PRO A 1 246 ? -0.663 -10.707 0.134 1.00 94.69 246 PRO A CA 1
ATOM 1788 C C . PRO A 1 246 ? -0.374 -9.300 0.665 1.00 94.69 246 PRO A C 1
ATOM 1790 O O . PRO A 1 246 ? -1.102 -8.365 0.365 1.00 94.69 246 PRO A O 1
ATOM 1793 N N . TRP A 1 247 ? 0.727 -9.124 1.405 1.00 94.38 247 TRP A N 1
ATOM 1794 C CA . TRP A 1 247 ? 1.131 -7.809 1.904 1.00 94.38 247 TRP A CA 1
ATOM 1795 C C . TRP A 1 247 ? 1.358 -6.799 0.770 1.00 94.38 247 TRP A C 1
ATOM 1797 O O . TRP A 1 247 ? 0.765 -5.728 0.798 1.00 94.38 247 TRP A O 1
ATOM 1807 N N . SER A 1 248 ? 2.164 -7.136 -0.244 1.00 95.25 248 SER A N 1
ATOM 1808 C CA . SER A 1 248 ? 2.468 -6.219 -1.354 1.00 95.25 248 SER A CA 1
ATOM 1809 C C . SER A 1 248 ? 1.222 -5.869 -2.163 1.00 95.25 248 SER A C 1
ATOM 1811 O O . SER A 1 248 ? 1.053 -4.715 -2.544 1.00 95.25 248 SER A O 1
ATOM 1813 N N . ILE A 1 249 ? 0.334 -6.841 -2.366 1.00 96.69 249 ILE A N 1
ATOM 1814 C CA . ILE A 1 249 ? -0.924 -6.649 -3.092 1.00 96.69 249 ILE A CA 1
ATOM 1815 C C . ILE A 1 249 ? -1.872 -5.748 -2.304 1.00 96.69 249 ILE A C 1
ATOM 1817 O O . ILE A 1 249 ? -2.425 -4.812 -2.869 1.00 96.69 249 ILE A O 1
ATOM 1821 N N . HIS A 1 250 ? -2.019 -5.961 -0.995 1.00 95.81 250 HIS A N 1
ATOM 1822 C CA . HIS A 1 250 ? -2.840 -5.079 -0.169 1.00 95.81 250 HIS A CA 1
ATOM 1823 C C . HIS A 1 250 ? -2.274 -3.655 -0.130 1.00 95.81 250 HIS A C 1
ATOM 1825 O O . HIS A 1 250 ? -3.033 -2.698 -0.249 1.00 95.81 250 HIS A O 1
ATOM 1831 N N . MET A 1 251 ? -0.948 -3.488 -0.035 1.00 94.06 251 MET A N 1
ATOM 1832 C CA . MET A 1 251 ? -0.330 -2.160 -0.141 1.00 94.06 251 MET A CA 1
ATOM 1833 C C . MET A 1 251 ? -0.631 -1.520 -1.503 1.00 94.06 251 MET A C 1
ATOM 1835 O O . MET A 1 251 ? -0.961 -0.338 -1.556 1.00 94.06 251 MET A O 1
ATOM 1839 N N . PHE A 1 252 ? -0.575 -2.287 -2.593 1.00 95.12 252 PHE A N 1
ATOM 1840 C CA . PHE A 1 252 ? -0.948 -1.805 -3.921 1.00 95.12 252 PHE A CA 1
ATOM 1841 C C . PHE A 1 252 ? -2.423 -1.380 -3.985 1.00 95.12 252 PHE A C 1
ATOM 1843 O O . PHE A 1 252 ? -2.717 -0.250 -4.361 1.00 95.12 252 PHE A O 1
ATOM 1850 N N . GLN A 1 253 ? -3.356 -2.222 -3.540 1.00 95.31 253 GLN A N 1
ATOM 1851 C CA . GLN A 1 253 ? -4.784 -1.892 -3.532 1.00 95.31 253 GLN A CA 1
ATOM 1852 C C . GLN A 1 253 ? -5.082 -0.633 -2.701 1.00 95.31 253 GLN A C 1
ATOM 1854 O O . GLN A 1 253 ? -5.825 0.237 -3.143 1.00 95.31 253 GLN A O 1
ATOM 1859 N N . MET A 1 254 ? -4.452 -0.477 -1.535 1.00 93.88 254 MET A N 1
ATOM 1860 C CA . MET A 1 254 ? -4.657 0.692 -0.674 1.00 93.88 254 MET A CA 1
ATOM 1861 C C . MET A 1 254 ? -4.037 1.974 -1.247 1.00 93.88 254 MET A C 1
ATOM 1863 O O . MET A 1 254 ? -4.680 3.021 -1.271 1.00 93.88 254 MET A O 1
ATOM 1867 N N . PHE A 1 255 ? -2.774 1.927 -1.677 1.00 90.62 255 PHE A N 1
ATOM 1868 C CA . PHE A 1 255 ? -2.013 3.137 -2.019 1.00 90.62 255 PHE A CA 1
ATOM 1869 C C . PHE A 1 255 ? -2.076 3.513 -3.495 1.00 90.62 255 PHE A C 1
ATOM 1871 O O . PHE A 1 255 ? -1.944 4.689 -3.824 1.00 90.62 255 PHE A O 1
ATOM 1878 N N . TYR A 1 256 ? -2.263 2.535 -4.380 1.00 90.88 256 TYR A N 1
ATOM 1879 C CA . TYR A 1 256 ? -2.383 2.769 -5.815 1.00 90.88 256 TYR A CA 1
ATOM 1880 C C . TYR A 1 256 ? -3.846 2.842 -6.255 1.00 90.88 256 TYR A C 1
ATOM 1882 O O . TYR A 1 256 ? -4.239 3.829 -6.874 1.00 90.88 256 TYR A O 1
ATOM 1890 N N . LEU A 1 257 ? -4.650 1.828 -5.905 1.00 91.44 257 LEU A N 1
ATOM 1891 C CA . LEU A 1 257 ? -6.063 1.755 -6.303 1.00 91.44 257 LEU A CA 1
ATOM 1892 C C . LEU A 1 257 ? -7.006 2.500 -5.351 1.00 91.44 257 LEU A C 1
ATOM 1894 O O . LEU A 1 257 ? -8.170 2.688 -5.689 1.00 91.44 257 LEU A O 1
ATOM 1898 N N . ASN A 1 258 ? -6.521 2.954 -4.191 1.00 92.25 258 ASN A N 1
ATOM 1899 C CA . ASN A 1 258 ? -7.337 3.573 -3.141 1.00 92.25 258 ASN A CA 1
ATOM 1900 C C . ASN A 1 258 ? -8.593 2.758 -2.799 1.00 92.25 258 ASN A C 1
ATOM 1902 O O . ASN A 1 258 ? -9.662 3.317 -2.564 1.00 92.25 258 ASN A O 1
ATOM 1906 N N . GLU A 1 259 ? -8.452 1.432 -2.769 1.00 94.44 259 GLU A N 1
ATOM 1907 C CA . GLU A 1 259 ? -9.542 0.540 -2.396 1.00 94.44 259 GLU A CA 1
ATOM 1908 C C . GLU A 1 259 ? -9.898 0.747 -0.919 1.00 94.44 259 GLU A C 1
ATOM 1910 O O . GLU A 1 259 ? -9.027 0.582 -0.055 1.00 94.44 259 GLU A O 1
ATOM 1915 N N . PRO A 1 260 ? -11.147 1.122 -0.587 1.00 95.44 260 PRO A N 1
ATOM 1916 C CA . PRO A 1 260 ? -11.531 1.507 0.771 1.00 95.44 260 PRO A CA 1
ATOM 1917 C C . PRO A 1 260 ? -11.628 0.315 1.729 1.00 95.44 260 PRO A C 1
ATOM 1919 O O . PRO A 1 260 ? -11.587 0.504 2.946 1.00 95.44 260 PRO A O 1
ATOM 1922 N N . ASP A 1 261 ? -11.707 -0.907 1.197 1.00 97.25 261 ASP A N 1
ATOM 1923 C CA . ASP A 1 261 ? -12.046 -2.100 1.968 1.00 97.25 261 ASP A CA 1
ATOM 1924 C C . ASP A 1 261 ? -10.962 -3.189 1.952 1.00 97.25 261 ASP A C 1
ATOM 1926 O O . ASP A 1 261 ? -11.225 -4.368 1.712 1.00 97.25 261 ASP A O 1
ATOM 1930 N N . VAL A 1 262 ? -9.715 -2.798 2.217 1.00 97.31 262 VAL A N 1
ATOM 1931 C CA . VAL A 1 262 ? -8.566 -3.710 2.269 1.00 97.31 262 VAL A CA 1
ATOM 1932 C C . VAL A 1 262 ? -8.096 -3.887 3.708 1.00 97.31 262 VAL A C 1
ATOM 1934 O O . VAL A 1 262 ? -7.884 -2.921 4.439 1.00 97.31 262 VAL A O 1
ATOM 1937 N N . LEU A 1 263 ? -7.874 -5.141 4.110 1.00 97.44 263 LEU A N 1
ATOM 1938 C CA . LEU A 1 263 ? -7.311 -5.492 5.413 1.00 97.44 263 LEU A CA 1
ATOM 1939 C C . LEU A 1 263 ? -5.954 -6.188 5.246 1.00 97.44 263 LEU A C 1
ATOM 1941 O O . LEU A 1 263 ? -5.902 -7.400 5.011 1.00 97.44 263 LEU A O 1
ATOM 1945 N N . PRO A 1 264 ? -4.827 -5.479 5.427 1.00 95.69 264 PRO A N 1
ATOM 1946 C CA . PRO A 1 264 ? -3.505 -6.084 5.363 1.00 95.69 264 PRO A CA 1
ATOM 1947 C C . PRO A 1 264 ? -3.177 -6.841 6.659 1.00 95.69 264 PRO A C 1
ATOM 1949 O O . PRO A 1 264 ? -2.275 -6.476 7.407 1.00 95.69 264 PRO A O 1
ATOM 1952 N N . PHE A 1 265 ? -3.878 -7.948 6.913 1.00 94.00 265 PHE A N 1
ATOM 1953 C CA . PHE A 1 265 ? -3.752 -8.760 8.133 1.00 94.00 265 PHE A CA 1
ATOM 1954 C C . PHE A 1 265 ? -2.332 -9.288 8.402 1.00 94.00 265 PHE A C 1
ATOM 1956 O O . PHE A 1 265 ? -2.009 -9.649 9.532 1.00 94.00 265 PHE A O 1
ATOM 1963 N N . SER A 1 266 ? -1.483 -9.383 7.374 1.00 91.06 266 SER A N 1
ATOM 1964 C CA . SER A 1 266 ? -0.087 -9.811 7.496 1.00 91.06 266 SER A CA 1
ATOM 1965 C C . SER A 1 266 ? 0.868 -8.665 7.842 1.00 91.06 266 SER A C 1
ATOM 1967 O O . SER A 1 266 ? 2.037 -8.925 8.126 1.00 91.06 266 SER A O 1
ATOM 1969 N N . ASP A 1 267 ? 0.409 -7.412 7.797 1.00 94.25 267 ASP A N 1
ATOM 1970 C CA . ASP A 1 267 ? 1.224 -6.246 8.118 1.00 94.25 267 ASP A CA 1
ATOM 1971 C C . ASP A 1 267 ? 1.513 -6.173 9.620 1.00 94.25 267 ASP A C 1
ATOM 1973 O O . ASP A 1 267 ? 0.618 -6.218 10.465 1.00 94.25 267 ASP A O 1
ATOM 1977 N N . PHE A 1 268 ? 2.794 -6.054 9.964 1.00 92.56 268 PHE A N 1
ATOM 1978 C CA . PHE A 1 268 ? 3.225 -6.002 11.357 1.00 92.56 268 PHE A CA 1
ATOM 1979 C C . PHE A 1 268 ? 2.676 -4.772 12.087 1.00 92.56 268 PHE A C 1
ATOM 1981 O O . PHE A 1 268 ? 2.269 -4.885 13.242 1.00 92.56 268 PHE A O 1
ATOM 1988 N N . GLY A 1 269 ? 2.661 -3.610 11.428 1.00 93.75 269 GLY A N 1
ATOM 1989 C CA . GLY A 1 269 ? 2.148 -2.370 11.998 1.00 93.75 269 GLY A CA 1
ATOM 1990 C C . GLY A 1 269 ? 0.659 -2.479 12.304 1.00 93.75 269 GLY A C 1
ATOM 1991 O O . GLY A 1 269 ? 0.251 -2.181 13.420 1.00 93.75 269 GLY A O 1
ATOM 1992 N N . VAL A 1 270 ? -0.134 -3.018 11.379 1.00 96.56 270 VAL A N 1
ATOM 1993 C CA . VAL A 1 270 ? -1.573 -3.232 11.591 1.00 96.56 270 VAL A CA 1
ATOM 1994 C C . VAL A 1 270 ? -1.840 -4.197 12.734 1.00 96.56 270 VAL A C 1
ATOM 1996 O O . VAL A 1 270 ? -2.587 -3.868 13.653 1.00 96.56 270 VAL A O 1
ATOM 1999 N N . ARG A 1 271 ? -1.176 -5.359 12.746 1.00 97.56 271 ARG A N 1
ATOM 2000 C CA . ARG A 1 271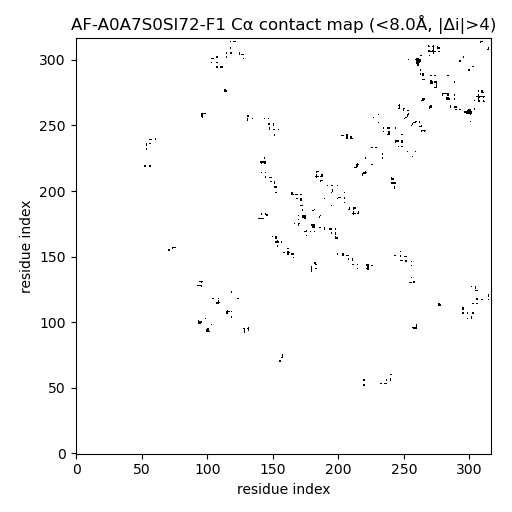 ? -1.325 -6.333 13.839 1.00 97.56 271 ARG A CA 1
ATOM 2001 C C . ARG A 1 271 ? -0.920 -5.738 15.190 1.00 97.56 271 ARG A C 1
ATOM 2003 O O . ARG A 1 271 ? -1.577 -6.000 16.194 1.00 97.56 271 ARG A O 1
ATOM 2010 N N . LYS A 1 272 ? 0.133 -4.913 15.220 1.00 96.94 272 LYS A N 1
ATOM 2011 C CA . LYS A 1 272 ? 0.586 -4.197 16.422 1.00 96.94 272 LYS A CA 1
ATOM 2012 C C . LYS A 1 272 ? -0.413 -3.124 16.864 1.00 96.94 272 LYS A C 1
ATOM 2014 O O . LYS A 1 272 ? -0.611 -2.963 18.066 1.00 96.94 272 LYS A O 1
ATOM 2019 N N . GLY A 1 273 ? -1.031 -2.412 15.924 1.00 97.62 273 GLY A N 1
ATOM 2020 C CA . GLY A 1 273 ? -2.101 -1.448 16.182 1.00 97.62 273 GLY A CA 1
ATOM 2021 C C . GLY A 1 273 ? -3.307 -2.114 16.832 1.00 97.62 273 GLY A C 1
ATOM 2022 O O . GLY A 1 273 ? -3.715 -1.701 17.913 1.00 97.62 273 GLY A O 1
ATOM 2023 N N . VAL A 1 274 ? -3.773 -3.227 16.253 1.00 98.19 274 VAL A N 1
ATOM 2024 C CA . VAL A 1 274 ? -4.835 -4.069 16.829 1.00 98.19 274 VAL A CA 1
ATOM 2025 C C . VAL A 1 274 ? -4.445 -4.561 18.221 1.00 98.19 274 VAL A C 1
ATOM 2027 O O . VAL A 1 274 ? -5.199 -4.405 19.174 1.00 98.19 274 VAL A O 1
ATOM 2030 N N . MET A 1 275 ? -3.242 -5.115 18.380 1.00 98.00 275 MET A N 1
ATOM 2031 C CA . MET A 1 275 ? -2.773 -5.590 19.684 1.00 98.00 275 MET A CA 1
ATOM 2032 C C . MET A 1 275 ? -2.880 -4.501 20.758 1.00 98.00 275 MET A C 1
ATOM 2034 O O . MET A 1 275 ? -3.369 -4.764 21.852 1.00 98.00 275 MET A O 1
ATOM 2038 N N . ARG A 1 276 ? -2.455 -3.276 20.436 1.00 97.56 276 ARG A N 1
ATOM 2039 C CA . ARG A 1 276 ? -2.492 -2.139 21.360 1.00 97.56 276 ARG A CA 1
ATOM 2040 C C . ARG A 1 276 ? -3.912 -1.656 21.637 1.00 97.56 276 ARG A C 1
ATOM 2042 O O . ARG A 1 276 ? -4.277 -1.550 22.800 1.00 97.56 276 ARG A O 1
ATOM 2049 N N . LEU A 1 277 ? -4.709 -1.412 20.599 1.00 97.62 277 LEU A N 1
ATOM 2050 C CA . LEU A 1 277 ? -6.056 -0.850 20.734 1.00 97.62 277 LEU A CA 1
ATOM 2051 C C . LEU A 1 277 ? -7.000 -1.760 21.540 1.00 97.62 277 LEU A C 1
ATOM 2053 O O . LEU A 1 277 ? -7.805 -1.304 22.358 1.00 97.62 277 LEU A O 1
ATOM 2057 N N . TYR A 1 278 ? -6.878 -3.074 21.347 1.00 97.12 278 TYR A N 1
ATOM 2058 C CA . TYR A 1 278 ? -7.708 -4.062 22.039 1.00 97.12 278 TYR A CA 1
ATOM 2059 C C . TYR A 1 278 ? -7.043 -4.641 23.293 1.00 97.12 278 TYR A C 1
ATOM 2061 O O . TYR A 1 278 ? -7.602 -5.554 23.894 1.00 97.12 278 TYR A O 1
ATOM 2069 N N . GLY A 1 279 ? -5.880 -4.123 23.710 1.00 96.25 279 GLY A N 1
ATOM 2070 C CA . GLY A 1 279 ? -5.195 -4.567 24.928 1.00 96.25 279 GLY A CA 1
ATOM 2071 C C . GLY A 1 279 ? -4.799 -6.048 24.910 1.00 96.25 279 GLY A C 1
ATOM 2072 O O . GLY A 1 279 ? -4.821 -6.710 25.946 1.00 96.25 279 GLY A O 1
ATOM 2073 N N . LEU A 1 280 ? -4.474 -6.594 23.736 1.00 97.06 280 LEU A N 1
ATOM 2074 C CA . LEU A 1 280 ? -4.100 -7.999 23.590 1.00 97.06 280 LEU A CA 1
ATOM 2075 C C . LEU A 1 280 ? -2.683 -8.228 24.130 1.00 97.06 280 LEU A C 1
ATOM 2077 O O . LEU A 1 280 ? -1.754 -7.481 23.825 1.00 97.06 280 LEU A O 1
ATOM 2081 N N . THR A 1 281 ? -2.498 -9.306 24.890 1.00 95.06 281 THR A N 1
ATOM 2082 C CA . THR A 1 281 ? -1.211 -9.648 25.523 1.00 95.06 281 THR A CA 1
ATOM 2083 C C . THR A 1 281 ? -0.171 -10.199 24.544 1.00 95.06 281 THR A C 1
ATOM 2085 O O . THR A 1 281 ? 1.019 -10.226 24.855 1.00 95.06 281 THR A O 1
ATOM 2088 N N . ALA A 1 282 ? -0.600 -10.624 23.355 1.00 95.75 282 ALA A N 1
ATOM 2089 C CA . ALA A 1 282 ? 0.256 -11.158 22.305 1.00 95.75 282 ALA A CA 1
ATOM 2090 C C . ALA A 1 282 ? -0.176 -10.650 20.924 1.00 95.75 282 ALA A C 1
ATOM 2092 O O . ALA A 1 282 ? -1.322 -10.250 20.712 1.00 95.75 282 ALA A O 1
ATOM 2093 N N . MET A 1 283 ? 0.752 -10.704 19.964 1.00 97.38 283 MET A N 1
ATOM 2094 C CA . MET A 1 283 ? 0.497 -10.289 18.586 1.00 97.38 283 MET A CA 1
ATOM 2095 C C . MET A 1 283 ? -0.630 -11.139 17.966 1.00 97.38 283 MET A C 1
ATOM 2097 O O . MET A 1 283 ? -0.434 -12.347 17.798 1.00 97.38 283 MET A O 1
ATOM 2101 N N . PRO A 1 284 ? -1.775 -10.552 17.565 1.00 97.44 284 PRO A N 1
ATOM 2102 C CA . PRO A 1 284 ? -2.898 -11.322 17.044 1.00 97.44 284 PRO A CA 1
ATOM 2103 C C . PRO A 1 284 ? -2.527 -12.014 15.730 1.00 97.44 284 PRO A C 1
ATOM 2105 O O . PRO A 1 284 ? -1.793 -11.472 14.896 1.00 97.44 284 PRO A O 1
ATOM 2108 N N . GLY A 1 285 ? -3.007 -13.245 15.553 1.00 96.69 285 GLY A N 1
ATOM 2109 C CA . GLY A 1 285 ? -2.938 -13.965 14.281 1.00 96.69 285 GLY A CA 1
ATOM 2110 C C . GLY A 1 285 ? -3.994 -13.472 13.289 1.00 96.69 285 GLY A C 1
ATOM 2111 O O . GLY A 1 285 ? -4.874 -12.693 13.651 1.00 96.69 285 GLY A O 1
ATOM 2112 N N . LYS A 1 286 ? -3.930 -13.971 12.048 1.00 95.81 286 LYS A N 1
ATOM 2113 C CA . LYS A 1 286 ? -4.851 -13.609 10.956 1.00 95.81 286 LYS A CA 1
ATOM 2114 C C . LYS A 1 286 ? -6.323 -13.663 11.385 1.00 95.81 286 LYS A C 1
ATOM 2116 O O . LYS A 1 286 ? -6.997 -12.646 11.307 1.00 95.81 286 LYS A O 1
ATOM 2121 N N . ALA A 1 287 ? -6.774 -14.806 11.907 1.00 97.38 287 ALA A N 1
ATOM 2122 C CA . ALA A 1 287 ? -8.177 -15.016 12.271 1.00 97.38 287 ALA A CA 1
ATOM 2123 C C . ALA A 1 287 ? -8.689 -13.979 13.283 1.00 97.38 287 ALA A C 1
ATOM 2125 O O . ALA A 1 287 ? -9.787 -13.462 13.128 1.00 97.38 287 ALA A O 1
ATOM 2126 N N . LYS A 1 288 ? -7.871 -13.615 14.281 1.00 97.69 288 LYS A N 1
ATOM 2127 C CA . LYS A 1 288 ? -8.268 -12.617 15.281 1.00 97.69 288 LYS A CA 1
ATOM 2128 C C . LYS A 1 288 ? -8.317 -11.203 14.704 1.00 97.69 288 LYS A C 1
ATOM 2130 O O . LYS A 1 288 ? -9.192 -10.429 15.070 1.00 97.69 288 LYS A O 1
ATOM 2135 N N . VAL A 1 289 ? -7.383 -10.864 13.811 1.00 98.00 289 VAL A N 1
ATOM 2136 C CA . VAL A 1 289 ? -7.413 -9.575 13.103 1.00 98.00 289 VAL A CA 1
ATOM 2137 C C . VAL A 1 289 ? -8.647 -9.486 12.207 1.00 98.00 289 VAL A C 1
ATOM 2139 O O . VAL A 1 289 ? -9.297 -8.451 12.203 1.00 98.00 289 VAL A O 1
ATOM 2142 N N . GLU A 1 290 ? -8.994 -10.558 11.493 1.00 97.69 290 GLU A N 1
ATOM 2143 C CA . GLU A 1 290 ? -10.193 -10.614 10.645 1.00 97.69 290 GLU A CA 1
ATOM 2144 C C . GLU A 1 290 ? -11.492 -10.530 11.456 1.00 97.69 290 GLU A C 1
ATOM 2146 O O . GLU A 1 290 ? -12.386 -9.786 11.070 1.00 97.69 290 GLU A O 1
ATOM 2151 N N . GLU A 1 291 ? -11.578 -11.232 12.591 1.00 98.00 291 GLU A N 1
ATOM 2152 C CA . GLU A 1 291 ? -12.720 -11.171 13.515 1.00 98.00 291 GLU A CA 1
ATOM 2153 C C . GLU A 1 291 ? -12.973 -9.738 13.998 1.00 98.00 291 GLU A C 1
ATOM 2155 O O . GLU A 1 291 ? -14.088 -9.236 13.902 1.00 98.00 291 GLU A O 1
ATOM 2160 N N . ILE A 1 292 ? -11.923 -9.065 14.476 1.00 97.81 292 ILE A N 1
ATOM 2161 C CA . ILE A 1 292 ? -12.003 -7.678 14.947 1.00 97.81 292 ILE A CA 1
ATOM 2162 C C . ILE A 1 292 ? -12.376 -6.737 13.795 1.00 97.81 292 ILE A C 1
ATOM 2164 O O . ILE A 1 292 ? -13.281 -5.916 13.916 1.00 97.81 292 ILE A O 1
ATOM 2168 N N . ALA A 1 293 ? -11.696 -6.876 12.657 1.00 97.94 293 ALA A N 1
ATOM 2169 C CA . ALA A 1 293 ? -11.861 -5.985 11.517 1.00 97.94 293 ALA A CA 1
ATOM 2170 C C . ALA A 1 293 ? -13.176 -6.183 10.750 1.00 97.94 293 ALA A C 1
ATOM 2172 O O . ALA A 1 293 ? -13.473 -5.392 9.853 1.00 97.94 293 ALA A O 1
ATOM 2173 N N . ALA A 1 294 ? -13.966 -7.211 11.074 1.00 98.06 294 ALA A N 1
ATOM 2174 C CA . ALA A 1 294 ? -15.281 -7.425 10.479 1.00 98.06 294 ALA A CA 1
ATOM 2175 C C . ALA A 1 294 ? -16.213 -6.225 10.716 1.00 98.06 294 ALA A C 1
ATOM 2177 O O . ALA A 1 294 ? -16.945 -5.838 9.807 1.00 98.06 294 ALA A O 1
ATOM 2178 N N . ALA A 1 295 ? -16.123 -5.586 11.889 1.00 97.62 295 ALA A N 1
ATOM 2179 C CA . ALA A 1 295 ? -16.891 -4.385 12.225 1.00 97.62 295 ALA A CA 1
ATOM 2180 C C . ALA A 1 295 ? -16.480 -3.148 11.406 1.00 97.62 295 ALA A C 1
ATOM 2182 O O . ALA A 1 295 ? -17.214 -2.167 11.359 1.00 97.62 295 ALA A O 1
ATOM 2183 N N . TRP A 1 296 ? -15.311 -3.174 10.761 1.00 98.38 296 TRP A N 1
ATOM 2184 C CA . TRP A 1 296 ? -14.788 -2.027 10.019 1.00 98.38 296 TRP A CA 1
ATOM 2185 C C . TRP A 1 296 ? -15.173 -2.033 8.542 1.00 98.38 296 TRP A C 1
ATOM 2187 O O . TRP A 1 296 ? -14.857 -1.082 7.831 1.00 98.38 296 TRP A O 1
ATOM 2197 N N . ALA A 1 297 ? -15.797 -3.102 8.046 1.00 97.50 297 ALA A N 1
ATOM 2198 C CA . ALA A 1 297 ? -16.261 -3.150 6.667 1.00 97.50 297 ALA A CA 1
ATOM 2199 C C . ALA A 1 297 ? -17.407 -2.137 6.444 1.00 97.50 297 ALA A C 1
ATOM 2201 O O . ALA A 1 297 ? -18.253 -1.978 7.325 1.00 97.50 297 ALA A O 1
ATOM 2202 N N . PRO A 1 298 ? -17.482 -1.474 5.274 1.00 97.44 298 PRO A N 1
ATOM 2203 C CA . PRO A 1 298 ? -16.601 -1.599 4.106 1.00 97.44 298 PRO A CA 1
ATOM 2204 C C . PRO A 1 298 ? -15.437 -0.572 4.069 1.00 97.44 298 PRO A C 1
ATOM 2206 O O . PRO A 1 298 ? -15.022 -0.146 2.994 1.00 97.44 298 PRO A O 1
ATOM 2209 N N . TYR A 1 299 ? -14.912 -0.135 5.222 1.00 98.12 299 TYR A N 1
ATOM 2210 C CA . TYR A 1 299 ? -13.868 0.905 5.347 1.00 98.12 299 TYR A CA 1
ATOM 2211 C C . TYR A 1 299 ? -12.587 0.402 6.022 1.00 98.12 299 TYR A C 1
ATOM 2213 O O . TYR A 1 299 ? -11.886 1.154 6.713 1.00 98.12 299 TYR A O 1
ATOM 2221 N N . ARG A 1 300 ? -12.249 -0.880 5.829 1.00 98.38 300 ARG A N 1
ATOM 2222 C CA . ARG A 1 300 ? -11.085 -1.517 6.471 1.00 98.38 300 ARG A CA 1
ATOM 2223 C C . ARG A 1 300 ? -9.756 -0.825 6.145 1.00 98.38 300 ARG A C 1
ATOM 2225 O O . ARG A 1 300 ? -8.865 -0.810 6.999 1.00 98.38 300 ARG A O 1
ATOM 2232 N N . THR A 1 301 ? -9.629 -0.177 4.986 1.00 97.88 301 THR A N 1
ATOM 2233 C CA . THR A 1 301 ? -8.436 0.612 4.636 1.00 97.88 301 THR A CA 1
ATOM 2234 C C . THR A 1 301 ? -8.309 1.856 5.517 1.00 97.88 301 THR A C 1
ATOM 2236 O O . THR A 1 301 ? -7.213 2.159 5.992 1.00 97.88 301 THR A O 1
ATOM 2239 N N . LEU A 1 302 ? -9.415 2.555 5.802 1.00 97.56 302 LEU A N 1
ATOM 2240 C CA . LEU A 1 302 ? -9.395 3.735 6.672 1.00 97.56 302 LEU A CA 1
ATOM 2241 C C . LEU A 1 302 ? -9.061 3.336 8.111 1.00 97.56 302 LEU A C 1
ATOM 2243 O O . LEU A 1 302 ? -8.139 3.903 8.694 1.00 97.56 302 LEU A O 1
ATOM 2247 N N . ALA A 1 303 ? -9.711 2.297 8.644 1.00 98.19 303 ALA A N 1
ATOM 2248 C CA . ALA A 1 303 ? -9.378 1.740 9.958 1.00 98.19 303 ALA A CA 1
ATOM 2249 C C . ALA A 1 303 ? -7.898 1.315 10.049 1.00 98.19 303 ALA A C 1
ATOM 2251 O O . ALA A 1 303 ? -7.225 1.555 11.054 1.00 98.19 303 ALA A O 1
ATOM 2252 N N . THR A 1 304 ? -7.347 0.764 8.964 1.00 97.88 304 THR A N 1
ATOM 2253 C CA . THR A 1 304 ? -5.930 0.397 8.875 1.00 97.88 304 THR A CA 1
ATOM 2254 C C . THR A 1 304 ? -4.988 1.594 9.059 1.00 97.88 304 THR A C 1
ATOM 2256 O O . THR A 1 304 ? -3.964 1.457 9.737 1.00 97.88 304 THR A O 1
ATOM 2259 N N . PHE A 1 305 ? -5.318 2.780 8.531 1.00 96.94 305 PHE A N 1
ATOM 2260 C CA . PHE A 1 305 ? -4.505 3.979 8.773 1.00 96.94 305 PHE A CA 1
ATOM 2261 C C . PHE A 1 305 ? -4.419 4.328 10.261 1.00 96.94 305 PHE A C 1
ATOM 2263 O O . PHE A 1 305 ? -3.333 4.661 10.747 1.00 96.94 305 PHE A O 1
ATOM 2270 N N . TYR A 1 306 ? -5.517 4.165 11.002 1.00 97.50 306 TYR A N 1
ATOM 2271 C CA . TYR A 1 306 ? -5.521 4.339 12.454 1.00 97.50 306 TYR A CA 1
ATOM 2272 C C . TYR A 1 306 ? -4.756 3.227 13.174 1.00 97.50 306 TYR A C 1
ATOM 2274 O O . TYR A 1 306 ? -4.059 3.514 14.143 1.00 97.50 306 TYR A O 1
ATOM 2282 N N . MET A 1 307 ? -4.771 1.982 12.686 1.00 98.00 307 MET A N 1
ATOM 2283 C CA . MET A 1 307 ? -3.935 0.926 13.275 1.00 98.00 307 MET A CA 1
ATOM 2284 C C . MET A 1 307 ? -2.443 1.258 13.176 1.00 98.00 307 MET A C 1
ATOM 2286 O O . MET A 1 307 ? -1.715 1.068 14.151 1.00 98.00 307 MET A O 1
ATOM 2290 N N . TRP A 1 308 ? -1.978 1.807 12.049 1.00 95.31 308 TRP A N 1
ATOM 2291 C CA . TRP A 1 308 ? -0.602 2.307 11.953 1.00 95.31 308 TRP A CA 1
ATOM 2292 C C . TRP A 1 308 ? -0.340 3.470 12.914 1.00 95.31 308 TRP A C 1
ATOM 2294 O O . TRP A 1 308 ? 0.665 3.449 13.621 1.00 95.31 308 TRP A O 1
ATOM 2304 N N . HIS A 1 309 ? -1.267 4.425 13.016 1.00 94.81 309 HIS A N 1
ATOM 2305 C CA . HIS A 1 309 ? -1.162 5.540 13.961 1.00 94.81 309 HIS A CA 1
ATOM 2306 C C . HIS A 1 309 ? -1.016 5.061 15.424 1.00 94.81 309 HIS A C 1
ATOM 2308 O O . HIS A 1 309 ? -0.119 5.503 16.150 1.00 94.81 309 HIS A O 1
ATOM 2314 N N . VAL A 1 310 ? -1.827 4.085 15.839 1.00 96.12 310 VAL A N 1
ATOM 2315 C CA . VAL A 1 310 ? -1.760 3.453 17.170 1.00 96.12 310 VAL A CA 1
ATOM 2316 C C . VAL A 1 310 ? -0.455 2.661 17.352 1.00 96.12 310 VAL A C 1
ATOM 2318 O O . VAL A 1 310 ? 0.184 2.683 18.413 1.00 96.12 310 VAL A O 1
ATOM 2321 N N . ALA A 1 311 ? -0.010 1.948 16.315 1.00 93.81 311 ALA A N 1
ATOM 2322 C CA . ALA A 1 311 ? 1.217 1.152 16.341 1.00 93.81 311 ALA A CA 1
ATOM 2323 C C . ALA A 1 311 ? 2.489 1.994 16.522 1.00 93.81 311 ALA A C 1
ATOM 2325 O O . ALA A 1 311 ? 3.463 1.504 17.118 1.00 93.81 311 ALA A O 1
ATOM 2326 N N . ASP A 1 312 ? 2.464 3.245 16.069 1.00 88.75 312 ASP A N 1
ATOM 2327 C CA . ASP A 1 312 ? 3.546 4.217 16.242 1.00 88.75 312 ASP A CA 1
ATOM 2328 C C . ASP A 1 312 ? 3.560 4.833 17.651 1.00 88.75 312 ASP A C 1
ATOM 2330 O O . ASP A 1 312 ? 4.597 5.308 18.104 1.00 88.75 312 ASP A O 1
ATOM 2334 N N . GLY A 1 313 ? 2.471 4.679 18.415 1.00 81.56 313 GLY A N 1
ATOM 2335 C CA . GLY A 1 313 ? 2.335 5.218 19.774 1.00 81.56 313 GLY A CA 1
ATOM 2336 C C . GLY A 1 313 ? 1.836 6.661 19.805 1.00 81.56 313 GLY A C 1
ATOM 2337 O O . GLY A 1 313 ? 2.044 7.348 20.799 1.00 81.56 313 GLY A O 1
ATOM 2338 N N . ASN A 1 314 ? 1.192 7.107 18.725 1.00 70.25 314 ASN A N 1
ATOM 2339 C CA . ASN A 1 314 ? 0.688 8.472 18.586 1.00 70.25 314 ASN A CA 1
ATOM 2340 C C . ASN A 1 314 ? -0.713 8.667 19.197 1.00 70.25 314 ASN A C 1
ATOM 2342 O O . ASN A 1 314 ? -1.208 9.787 19.239 1.00 70.25 314 ASN A O 1
ATOM 2346 N N . SER A 1 315 ? -1.317 7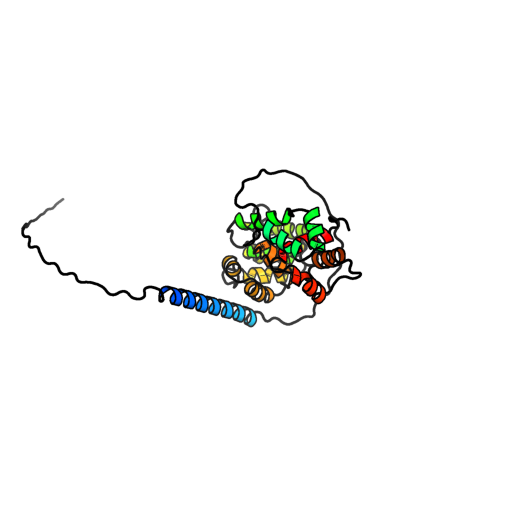.598 19.722 1.00 58.88 315 SER A N 1
ATOM 2347 C CA . SER A 1 315 ? -2.547 7.611 20.517 1.00 58.88 315 SER A CA 1
ATOM 2348 C C . SER A 1 315 ? -2.219 7.326 21.986 1.00 58.88 315 SER A C 1
ATOM 2350 O O . SER A 1 315 ? -1.454 6.394 22.271 1.00 58.88 315 SER A O 1
ATOM 2352 N N . LYS A 1 316 ? -2.783 8.099 22.924 1.00 39.62 316 LYS A N 1
ATOM 2353 C CA . LYS A 1 316 ? -2.664 7.776 24.356 1.00 39.62 316 LYS A CA 1
ATOM 2354 C C . LYS A 1 316 ? -3.497 6.517 24.659 1.00 39.62 316 LYS A C 1
ATOM 2356 O O . LYS A 1 316 ? -4.543 6.355 24.033 1.00 39.62 316 LYS A O 1
ATOM 2361 N N . PRO A 1 317 ? -3.005 5.616 25.529 1.00 45.38 317 PRO A N 1
ATOM 2362 C CA . PRO A 1 317 ? -3.770 4.453 25.971 1.00 45.38 317 PRO A CA 1
ATOM 2363 C C . PRO A 1 317 ? -5.023 4.857 26.747 1.00 45.38 317 PRO A C 1
ATOM 2365 O O . PRO A 1 317 ? -5.021 5.966 27.334 1.00 45.38 317 PRO A O 1
#

Sequence (317 aa):
MSASKRKGLGEERRAMTAVSSEEPSVAGGVAGETARAAGSNQKDAEDSENRALGKRLRDDLHAPALPPSTPSQGKPKPNPNPTTHVSTAAGTANRFGNVDVEWALASLSAADPKLAEVIAQAGVLPRIASCQEARAAHHESHRAFRSLARAIVFQQLNGAAAATIFNRVKVLVGAEADDAAFTPAAVTNAEASALRACGLSQRKLSYLQGLSAAFSDSGVLSDTALERMSAREVYDALIALYGLGPWSIHMFQMFYLNEPDVLPFSDFGVRKGVMRLYGLTAMPGKAKVEEIAAAWAPYRTLATFYMWHVADGNSKP